Protein AF-A0A9D5IGV2-F1 (afdb_monomer)

Foldseek 3Di:
DFDWQFFKWFFQAKPPQWGWTQTPNDIFIAGEPRDIDHGGFMWGFHADDPPYTYIYGDDPPDPDDDHPRGGDTDDHPPVPPPVVNVVVVVVVVVVVVVVVLVVCLVVQLVVLLVVLLVLLQVLLVVCVVVVLLVCPDPVVSVVSSVLSSVLSSVLSNVQLVVQLVCQQPPQPDDPPRDRDGDPQLSVQLSVQLSVLQSVCVNVVDSVSSNVRSNVRSVVRSVVVSVVVRVVVVVVD

Mean predicted aligned error: 11.09 Å

Sequence (236 aa):
MNVRIGDVGRAVSALSPSGYVEIDGVRRSARSEGTYIDAGRDVIVVRGEMPSFIVREIEPGIPLPRFPNHGTTIEKSEHQRNSADVAVSEQEEQRLAWKQLKRRMRIGAAASGAFGLLVGLANAALGGHYNWASVNETIQLPLLHAGSAAIGTAAAIVLYFFTGWFVTHILPAEADAVFEPSFLAILAGLVGAALGFWMNFASGDVNTIALWSAGVSFAFAAVVCGVSWVVTLARG

Solvent-accessible surface area (backbone atoms only — not comparable to full-atom values): 12457 Å² total; per-residue (Å²): 136,82,57,32,22,60,44,65,30,33,24,72,34,50,19,75,48,54,31,33,31,31,44,90,90,41,82,40,55,27,28,34,77,85,48,80,41,59,53,71,40,48,27,32,31,72,43,76,47,90,96,30,31,30,29,41,76,58,61,89,94,58,80,83,80,86,57,98,57,58,67,46,70,51,76,75,62,80,92,66,58,48,72,67,53,49,52,50,52,52,49,50,50,51,52,50,51,50,52,52,50,54,50,51,52,54,52,49,40,51,52,30,24,55,49,16,27,53,52,11,38,53,52,30,51,53,36,63,73,69,46,73,65,70,69,83,48,84,77,51,54,62,52,44,35,52,52,30,20,51,50,25,19,54,50,28,34,51,37,43,52,51,34,14,48,42,43,46,72,68,46,96,52,62,102,76,49,64,81,52,51,48,65,68,25,38,52,38,14,51,54,20,24,53,50,21,30,64,78,30,51,80,71,74,42,66,66,62,20,51,51,37,14,50,53,36,12,52,53,37,19,49,51,46,50,52,52,52,50,53,56,53,61,76,72,110

pLDDT: mean 86.26, std 9.45, range [52.62, 98.06]

Radius of gyration: 35.87 Å; Cα contacts (8 Å, |Δi|>4): 359; chains: 1; bounding box: 70×37×98 Å

Structure (mmCIF, N/CA/C/O backbone):
data_AF-A0A9D5IGV2-F1
#
_entry.id   AF-A0A9D5IGV2-F1
#
loop_
_atom_site.group_PDB
_atom_site.id
_atom_site.type_symbol
_atom_site.label_atom_id
_atom_site.label_alt_id
_atom_site.label_comp_id
_atom_site.label_asym_id
_atom_site.label_entity_id
_atom_site.label_seq_id
_atom_site.pdbx_PDB_ins_code
_atom_site.Cartn_x
_atom_site.Cartn_y
_atom_site.Cartn_z
_atom_site.occupancy
_atom_site.B_iso_or_equiv
_atom_site.auth_seq_id
_atom_site.auth_comp_id
_atom_site.auth_asym_id
_atom_site.auth_atom_id
_atom_site.pdbx_PDB_model_num
ATOM 1 N N . MET A 1 1 ? -13.056 5.113 37.758 1.00 73.06 1 MET A N 1
ATOM 2 C CA . MET A 1 1 ? -13.066 4.158 38.885 1.00 73.06 1 MET A CA 1
ATOM 3 C C . MET A 1 1 ? -13.795 2.870 38.522 1.00 73.06 1 MET A C 1
ATOM 5 O O . MET A 1 1 ? -14.811 2.918 37.820 1.00 73.06 1 MET A O 1
ATOM 9 N N . ASN A 1 2 ? -13.274 1.739 39.001 1.00 87.25 2 ASN A N 1
ATOM 10 C CA . ASN A 1 2 ? -13.941 0.439 38.924 1.00 87.25 2 ASN A CA 1
ATOM 11 C C . ASN A 1 2 ? -14.886 0.279 40.122 1.00 87.25 2 ASN A C 1
ATOM 13 O O . ASN A 1 2 ? -14.503 0.634 41.230 1.00 87.25 2 ASN A O 1
ATOM 17 N N . VAL A 1 3 ? -16.091 -0.245 39.887 1.00 90.88 3 VAL A N 1
ATOM 18 C CA . VAL A 1 3 ? -17.094 -0.512 40.933 1.00 90.88 3 VAL A CA 1
ATOM 19 C C . VAL A 1 3 ? -16.818 -1.889 41.533 1.00 90.88 3 VAL A C 1
ATOM 21 O O . VAL A 1 3 ? -16.522 -2.837 40.797 1.00 90.88 3 VAL A O 1
ATOM 24 N N . ARG A 1 4 ? -16.903 -2.010 42.854 1.00 94.44 4 ARG A N 1
ATOM 25 C CA . ARG A 1 4 ? -16.723 -3.257 43.600 1.00 94.44 4 ARG A CA 1
ATOM 26 C C . ARG A 1 4 ? -18.043 -3.713 44.208 1.00 94.44 4 ARG A C 1
ATOM 28 O O . ARG A 1 4 ? -18.952 -2.924 44.457 1.00 94.44 4 ARG A O 1
ATOM 35 N N . ILE A 1 5 ? -18.144 -5.012 44.465 1.00 95.06 5 ILE A N 1
ATOM 36 C CA . ILE A 1 5 ? -19.248 -5.553 45.264 1.00 95.06 5 ILE A CA 1
ATOM 37 C C . ILE A 1 5 ? -19.126 -5.004 46.689 1.00 95.06 5 ILE A C 1
ATOM 39 O O . ILE A 1 5 ? -18.064 -5.110 47.301 1.00 95.06 5 ILE A O 1
ATOM 43 N N . GLY A 1 6 ? -20.211 -4.444 47.214 1.00 94.31 6 GLY A N 1
ATOM 44 C CA . GLY A 1 6 ? -20.249 -3.779 48.514 1.00 94.31 6 GLY A CA 1
ATOM 45 C C . GLY A 1 6 ? -20.097 -2.258 48.467 1.00 94.31 6 GLY A C 1
ATOM 46 O O . GLY A 1 6 ? -20.314 -1.617 49.492 1.00 94.31 6 GLY A O 1
ATOM 47 N N . ASP A 1 7 ? -19.782 -1.670 47.308 1.00 96.06 7 ASP A N 1
ATOM 48 C CA . ASP A 1 7 ? -19.752 -0.212 47.179 1.00 96.06 7 ASP A CA 1
ATOM 49 C C . ASP A 1 7 ? -21.148 0.369 47.431 1.00 96.06 7 ASP A C 1
ATOM 51 O O . ASP A 1 7 ? -22.162 -0.156 46.954 1.00 96.06 7 ASP A O 1
ATOM 55 N N . VAL A 1 8 ? -21.181 1.466 48.185 1.00 96.50 8 VAL A N 1
ATOM 56 C CA . VAL A 1 8 ? -22.400 2.213 48.491 1.00 96.50 8 VAL A CA 1
ATOM 57 C C . VAL A 1 8 ? -22.552 3.346 47.484 1.00 96.50 8 VAL A C 1
ATOM 59 O O . VAL A 1 8 ? -21.590 4.031 47.134 1.00 96.50 8 VAL A O 1
ATOM 62 N N . GLY A 1 9 ? -23.775 3.542 47.016 1.00 96.88 9 GLY A N 1
ATOM 63 C CA . GLY A 1 9 ? -24.152 4.648 46.155 1.00 96.88 9 GLY A CA 1
ATOM 64 C C . GLY A 1 9 ? -25.542 5.157 46.491 1.00 96.88 9 GLY A C 1
ATOM 65 O O . GLY A 1 9 ? -26.160 4.739 47.469 1.00 96.88 9 GLY A O 1
ATOM 66 N N . ARG A 1 10 ? -26.053 6.041 45.640 1.00 98.00 10 ARG A N 1
ATOM 67 C CA . ARG A 1 10 ? -27.376 6.644 45.794 1.00 98.00 10 ARG A CA 1
ATOM 68 C C . ARG A 1 10 ? -28.219 6.445 44.545 1.00 98.00 10 ARG A C 1
ATOM 70 O O . ARG A 1 10 ? -27.731 6.628 43.432 1.00 98.00 10 ARG A O 1
ATOM 77 N N . ALA A 1 11 ? -29.489 6.092 44.699 1.00 97.81 11 ALA A N 1
ATOM 78 C CA . ALA A 1 11 ? -30.428 6.023 43.587 1.00 97.81 11 ALA A CA 1
ATOM 79 C C . ALA A 1 11 ? -30.675 7.430 43.010 1.00 97.81 11 ALA A C 1
ATOM 81 O O . ALA A 1 11 ? -31.152 8.318 43.710 1.00 97.81 11 ALA A O 1
ATOM 82 N N . VAL A 1 12 ? -30.364 7.651 41.731 1.00 98.00 12 VAL A N 1
ATOM 83 C CA . VAL A 1 12 ? -30.637 8.922 41.025 1.00 98.00 12 VAL A CA 1
ATOM 84 C C . VAL A 1 12 ? -32.047 8.917 40.430 1.00 98.00 12 VAL A C 1
ATOM 86 O O . VAL A 1 12 ? -32.687 9.959 40.323 1.00 98.00 12 VAL A O 1
ATOM 89 N N . SER A 1 13 ? -32.543 7.739 40.053 1.00 97.62 13 SER A N 1
ATOM 90 C CA . SER A 1 13 ? -33.927 7.510 39.633 1.00 97.62 13 SER A CA 1
ATOM 91 C C . SER A 1 13 ? -34.537 6.378 40.452 1.00 97.62 13 SER A C 1
ATOM 93 O O . SER A 1 13 ? -33.801 5.565 41.009 1.00 97.62 13 SER A O 1
ATOM 95 N N . ALA A 1 14 ? -35.866 6.274 40.467 1.00 97.19 14 ALA A N 1
ATOM 96 C CA . ALA A 1 14 ? -36.518 5.071 40.975 1.00 97.19 14 ALA A CA 1
ATOM 97 C C . ALA A 1 14 ? -36.053 3.834 40.176 1.00 97.19 14 ALA A C 1
ATOM 99 O O . ALA A 1 14 ? -35.777 3.946 38.974 1.00 97.19 14 ALA A O 1
ATOM 100 N N . LEU A 1 15 ? -35.941 2.676 40.835 1.00 97.62 15 LEU A N 1
ATOM 101 C CA . LEU A 1 15 ? -35.556 1.403 40.213 1.00 97.62 15 LEU A CA 1
ATOM 102 C C . LEU A 1 15 ? -36.722 0.404 40.249 1.00 97.62 15 LEU A C 1
ATOM 104 O O . LEU A 1 15 ? -37.174 0.018 41.328 1.00 97.62 15 LEU A O 1
ATOM 108 N N . SER A 1 16 ? -37.196 -0.031 39.070 1.00 94.69 16 SER A N 1
ATOM 109 C CA . SER A 1 16 ? -38.223 -1.083 38.934 1.00 94.69 16 SER A CA 1
ATOM 110 C C . SER A 1 16 ? -38.238 -1.755 37.543 1.00 94.69 16 SER A C 1
ATOM 112 O O . SER A 1 16 ? -38.936 -1.311 36.636 1.00 94.69 16 SER A O 1
ATOM 114 N N . PRO A 1 17 ? -37.448 -2.819 37.317 1.00 93.69 17 PRO A N 1
ATOM 115 C CA . PRO A 1 17 ? -36.276 -3.188 38.093 1.00 93.69 17 PRO A CA 1
ATOM 116 C C . PRO A 1 17 ? -35.077 -2.300 37.724 1.00 93.69 17 PRO A C 1
ATOM 118 O O . PRO A 1 17 ? -34.138 -2.217 38.491 1.00 93.69 17 PRO A O 1
ATOM 121 N N . SER A 1 18 ? -35.074 -1.618 36.574 1.00 96.19 18 SER A N 1
ATOM 122 C CA . SER A 1 18 ? -33.943 -0.808 36.095 1.00 96.19 18 SER A CA 1
ATOM 123 C C . SER A 1 18 ? -34.046 0.667 36.480 1.00 96.19 18 SER A C 1
ATOM 125 O O . SER A 1 18 ? -35.140 1.222 36.530 1.00 96.19 18 SER A O 1
ATOM 127 N N . GLY A 1 19 ? -32.896 1.310 36.667 1.00 96.62 19 GLY A N 1
ATOM 128 C CA . GLY A 1 19 ? -32.767 2.748 36.875 1.00 96.62 19 GLY A CA 1
ATOM 129 C C . GLY A 1 19 ? -31.302 3.188 36.867 1.00 96.62 19 GLY A C 1
ATOM 130 O O . GLY A 1 19 ? -30.429 2.493 36.341 1.00 96.62 19 GLY A O 1
ATOM 131 N N . TYR A 1 20 ? -31.026 4.349 37.456 1.00 97.06 20 TYR A N 1
ATOM 132 C CA . TYR A 1 20 ? -29.676 4.891 37.578 1.00 97.06 20 TYR A CA 1
ATOM 133 C C . TYR A 1 20 ? -29.283 5.082 39.035 1.00 97.06 20 TYR A C 1
ATOM 135 O O . TYR A 1 20 ? -30.071 5.570 39.843 1.00 97.06 20 TYR A O 1
ATOM 143 N N . VAL A 1 21 ? -28.030 4.765 39.335 1.00 97.44 21 VAL A N 1
ATOM 144 C CA . VAL A 1 21 ? -27.401 4.993 40.638 1.00 97.44 21 VAL A CA 1
ATOM 145 C C . VAL A 1 21 ? -26.140 5.823 40.453 1.00 97.44 21 VAL A C 1
ATOM 147 O O . VAL A 1 21 ? -25.498 5.768 39.405 1.00 97.44 21 VAL A O 1
ATOM 150 N N . GLU A 1 22 ? -25.786 6.601 41.457 1.00 97.25 22 GLU A N 1
ATOM 151 C CA . GLU A 1 22 ? -24.537 7.339 41.542 1.00 97.25 22 GLU A CA 1
ATOM 152 C C . GLU A 1 22 ? -23.637 6.624 42.543 1.00 97.25 22 GLU A C 1
ATOM 154 O O . GLU A 1 22 ? -23.972 6.511 43.720 1.00 97.25 22 GLU A O 1
ATOM 159 N N . ILE A 1 23 ? -22.517 6.095 42.058 1.00 96.12 23 ILE A N 1
ATOM 160 C CA . ILE A 1 23 ? -21.501 5.428 42.875 1.00 96.12 23 ILE A CA 1
ATOM 161 C C . ILE A 1 23 ? -20.206 6.187 42.623 1.00 96.12 23 ILE A C 1
ATOM 163 O O . ILE A 1 23 ? -19.797 6.316 41.465 1.00 96.12 23 ILE A O 1
ATOM 167 N N . ASP A 1 24 ? -19.592 6.704 43.689 1.00 94.69 24 ASP A N 1
ATOM 168 C CA . ASP A 1 24 ? -18.346 7.479 43.611 1.00 94.69 24 ASP A CA 1
ATOM 169 C C . ASP A 1 24 ? -18.446 8.673 42.631 1.00 94.69 24 ASP A C 1
ATOM 171 O O . ASP A 1 24 ? -17.599 8.886 41.765 1.00 94.69 24 ASP A O 1
ATOM 175 N N . GLY A 1 25 ? -19.570 9.401 42.687 1.00 94.12 25 GLY A N 1
ATOM 176 C CA . GLY A 1 25 ? -19.835 10.580 41.848 1.00 94.12 25 GLY A CA 1
ATOM 177 C C . GLY A 1 25 ? -20.122 10.295 40.366 1.00 94.12 25 GLY A C 1
ATOM 178 O O 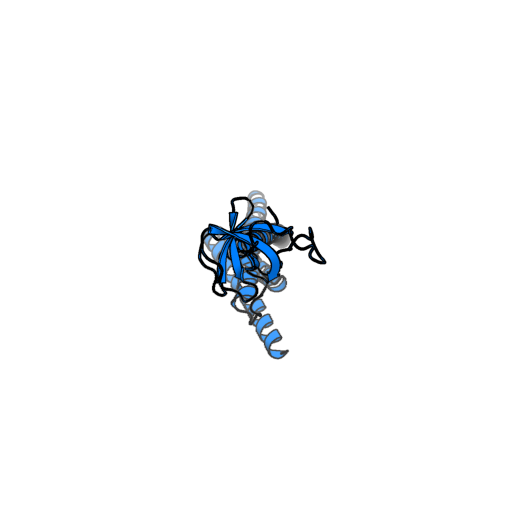. GLY A 1 25 ? -20.286 11.223 39.575 1.00 94.12 25 GLY A O 1
ATOM 179 N N . VAL A 1 26 ? -20.171 9.025 39.943 1.00 93.50 26 VAL A N 1
ATOM 180 C CA . VAL A 1 26 ? -20.440 8.646 38.548 1.00 93.50 26 VAL A CA 1
ATOM 181 C C . VAL A 1 26 ? -21.811 7.993 38.435 1.00 93.50 26 VAL A C 1
ATOM 183 O O . VAL A 1 26 ? -22.077 6.958 39.047 1.00 93.50 26 VAL A O 1
ATOM 186 N N . ARG A 1 27 ? -22.667 8.546 37.570 1.00 95.50 27 ARG A N 1
ATOM 187 C CA . ARG A 1 27 ? -23.964 7.952 37.224 1.00 95.50 27 ARG A CA 1
ATOM 188 C C . ARG A 1 27 ? -23.774 6.656 36.425 1.00 95.50 27 ARG A C 1
ATOM 190 O O . ARG A 1 27 ? -23.089 6.631 35.403 1.00 95.50 27 ARG A O 1
ATOM 197 N N . ARG A 1 28 ? -24.405 5.573 36.873 1.00 94.19 28 ARG A N 1
ATOM 198 C CA . ARG A 1 28 ? -24.320 4.219 36.307 1.00 94.19 28 ARG A CA 1
ATOM 199 C C . ARG A 1 28 ? -25.713 3.611 36.149 1.00 94.19 28 ARG A C 1
ATOM 201 O O . ARG A 1 28 ? -26.618 3.930 36.913 1.00 94.19 28 ARG A O 1
ATOM 208 N N . SER A 1 29 ? -25.872 2.715 35.175 1.00 95.00 29 SER A N 1
ATOM 209 C CA . SER A 1 29 ? -27.083 1.897 35.044 1.00 95.00 29 SER A CA 1
ATOM 210 C C . SER A 1 29 ? -27.091 0.811 36.115 1.00 95.00 29 SER A C 1
ATOM 212 O O . SER A 1 29 ? -26.092 0.113 36.295 1.00 95.00 29 SER A O 1
ATOM 214 N N . ALA A 1 30 ? -28.221 0.627 36.784 1.00 96.62 30 ALA A N 1
ATOM 215 C CA . ALA A 1 30 ? -28.397 -0.414 37.785 1.00 96.62 30 ALA A CA 1
ATOM 216 C C . ALA A 1 30 ? -29.783 -1.052 37.693 1.00 96.62 30 ALA A C 1
ATOM 218 O O . ALA A 1 30 ? -30.702 -0.511 37.075 1.00 96.62 30 ALA A O 1
ATOM 219 N N . ARG A 1 31 ? -29.906 -2.222 38.308 1.00 97.00 31 ARG A N 1
ATOM 220 C CA . ARG A 1 31 ? -31.126 -2.995 38.448 1.00 97.00 31 ARG A CA 1
ATOM 221 C C . ARG A 1 31 ? -31.328 -3.334 39.925 1.00 97.00 31 ARG A C 1
ATOM 223 O O . ARG A 1 31 ? -30.376 -3.719 40.592 1.00 97.00 31 ARG A O 1
ATOM 230 N N . SER A 1 32 ? -32.528 -3.186 40.462 1.00 97.19 32 SER A N 1
ATOM 231 C CA . SER A 1 32 ? -32.828 -3.611 41.822 1.00 97.19 32 SER A CA 1
ATOM 232 C C . SER A 1 32 ? -32.868 -5.138 41.926 1.00 97.19 32 SER A C 1
ATOM 234 O O . SER A 1 32 ? -33.225 -5.842 40.978 1.00 97.19 32 SER A O 1
ATOM 236 N N . GLU A 1 33 ? -32.514 -5.671 43.093 1.00 95.06 33 GLU A N 1
ATOM 237 C CA . GLU A 1 33 ? -32.591 -7.103 43.408 1.00 95.06 33 GLU A CA 1
ATOM 238 C C . GLU A 1 33 ? -34.033 -7.553 43.723 1.00 95.06 33 GLU A C 1
ATOM 240 O O . GLU A 1 33 ? -34.309 -8.194 44.732 1.00 95.06 33 GLU A O 1
ATOM 245 N N . GLY A 1 34 ? -34.978 -7.180 42.859 1.00 90.88 34 GLY A N 1
ATOM 246 C CA . GLY A 1 34 ? -36.379 -7.604 42.942 1.00 90.88 34 GLY A CA 1
ATOM 247 C C . GLY A 1 34 ? -37.294 -6.719 43.790 1.00 90.88 34 GLY A C 1
ATOM 248 O O . GLY A 1 34 ? -38.494 -6.978 43.824 1.00 90.88 34 GLY A O 1
ATOM 249 N N . THR A 1 35 ? -36.783 -5.663 44.427 1.00 94.31 35 THR A N 1
ATOM 250 C CA . THR A 1 35 ? -37.596 -4.677 45.161 1.00 94.31 35 THR A CA 1
ATOM 251 C C . THR A 1 35 ? -37.691 -3.344 44.422 1.00 94.31 35 THR A C 1
ATOM 253 O O . THR A 1 35 ? -36.821 -2.988 43.628 1.00 94.31 35 THR A O 1
ATOM 256 N N . TYR A 1 36 ? -38.769 -2.598 44.652 1.00 96.81 36 TYR A N 1
ATOM 257 C CA . TYR A 1 36 ? -38.864 -1.208 44.208 1.00 96.81 36 TYR A CA 1
ATOM 258 C C . TYR A 1 36 ? -37.995 -0.330 45.118 1.00 96.81 36 TYR A C 1
ATOM 260 O O . TYR A 1 36 ? -38.059 -0.486 46.334 1.00 96.81 36 TYR A O 1
ATOM 268 N N . ILE A 1 37 ? -37.196 0.567 44.534 1.00 97.75 37 ILE A N 1
ATOM 269 C CA . ILE A 1 37 ? -36.325 1.492 45.276 1.00 97.75 37 ILE A CA 1
ATOM 270 C C . ILE A 1 37 ? -36.633 2.917 44.819 1.00 97.75 37 ILE A C 1
ATOM 272 O O . ILE A 1 37 ? -36.545 3.210 43.624 1.00 97.75 37 ILE A O 1
ATOM 276 N N . ASP A 1 38 ? -36.966 3.802 45.759 1.00 98.06 38 ASP A N 1
ATOM 277 C CA . ASP A 1 38 ? -37.220 5.216 45.474 1.00 98.06 38 ASP A CA 1
ATOM 278 C C . ASP A 1 38 ? -35.945 5.984 45.099 1.00 98.06 38 ASP A C 1
ATOM 280 O O . ASP A 1 38 ? -34.835 5.681 45.547 1.00 98.06 38 ASP A O 1
ATOM 284 N N . ALA A 1 39 ? -36.110 7.049 44.310 1.00 97.81 39 ALA A N 1
ATOM 285 C CA . ALA A 1 39 ? -35.024 7.982 44.037 1.00 97.81 39 ALA A CA 1
ATOM 286 C C . ALA A 1 39 ? -34.527 8.640 45.339 1.00 97.81 39 ALA A C 1
ATOM 288 O O . ALA A 1 39 ? -35.303 9.013 46.217 1.00 97.81 39 ALA A O 1
ATOM 289 N N . GLY A 1 40 ? -33.215 8.811 45.449 1.00 97.19 40 GLY A N 1
ATOM 290 C CA . GLY A 1 40 ? -32.545 9.423 46.590 1.00 97.19 40 GLY A CA 1
ATOM 291 C C . GLY A 1 40 ? -32.203 8.466 47.731 1.00 97.19 40 GLY A C 1
ATOM 292 O O . GLY A 1 40 ? -31.532 8.919 48.660 1.00 97.19 40 GLY A O 1
ATOM 293 N N . ARG A 1 41 ? -32.615 7.191 47.665 1.00 97.94 41 ARG A N 1
ATOM 294 C CA . ARG A 1 41 ? -32.269 6.146 48.644 1.00 97.94 41 ARG A CA 1
ATOM 295 C C . ARG A 1 41 ? -30.830 5.660 48.488 1.00 97.94 41 ARG A C 1
ATOM 297 O O . ARG A 1 41 ? -30.302 5.629 47.374 1.00 97.94 41 ARG A O 1
ATOM 304 N N . ASP A 1 42 ? -30.225 5.257 49.601 1.00 97.56 42 ASP A N 1
ATOM 305 C CA . ASP A 1 42 ? -28.897 4.647 49.609 1.00 97.56 42 ASP A CA 1
ATOM 306 C C . ASP A 1 42 ? -28.994 3.182 49.181 1.00 97.56 42 ASP A C 1
ATOM 308 O O . ASP A 1 42 ? -29.890 2.440 49.593 1.00 97.56 42 ASP A O 1
ATOM 312 N N . VAL A 1 43 ? -28.069 2.765 48.326 1.00 97.38 43 VAL A N 1
ATOM 313 C CA . VAL A 1 43 ? -28.044 1.425 47.744 1.00 97.38 43 VAL A CA 1
ATOM 314 C C . VAL A 1 43 ? -26.652 0.821 47.848 1.00 97.38 43 VAL A C 1
ATOM 316 O O . VAL A 1 43 ? -25.651 1.532 47.790 1.00 97.38 43 VAL A O 1
ATOM 319 N N . ILE A 1 44 ? -26.582 -0.503 47.957 1.00 97.00 44 ILE A N 1
ATOM 320 C CA . ILE A 1 44 ? -25.332 -1.264 47.935 1.00 97.00 44 ILE A CA 1
ATOM 321 C C . ILE A 1 44 ? -25.264 -2.147 46.694 1.00 97.00 44 ILE A C 1
ATOM 323 O O . ILE A 1 44 ? -26.258 -2.758 46.293 1.00 97.00 44 ILE A O 1
ATOM 327 N N . VAL A 1 45 ? -24.086 -2.229 46.079 1.00 96.50 45 VAL A N 1
ATOM 328 C CA . VAL A 1 45 ? -23.838 -3.117 44.939 1.00 96.50 45 VAL A CA 1
ATOM 329 C C . VAL A 1 45 ? -23.717 -4.559 45.424 1.00 96.50 45 VAL A C 1
ATOM 331 O O . VAL A 1 45 ? -22.778 -4.907 46.135 1.00 96.50 45 VAL A O 1
ATOM 334 N N . VAL A 1 46 ? -24.643 -5.418 45.003 1.00 95.81 46 VAL A N 1
ATOM 335 C CA . VAL A 1 46 ? -24.699 -6.832 45.408 1.00 95.81 46 VAL A CA 1
ATOM 336 C C . VAL A 1 46 ? -23.918 -7.718 44.441 1.00 95.81 46 VAL A C 1
ATOM 338 O O . VAL A 1 46 ? -23.192 -8.619 44.860 1.00 95.81 46 VAL A O 1
ATOM 341 N N . ARG A 1 47 ? -24.056 -7.469 43.133 1.00 93.31 47 ARG A N 1
ATOM 342 C CA . ARG A 1 47 ? -23.324 -8.180 42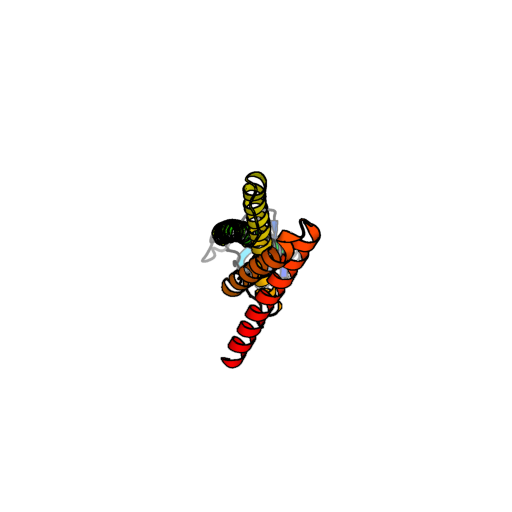.073 1.00 93.31 47 ARG A CA 1
ATOM 343 C C . ARG A 1 47 ? -23.269 -7.360 40.785 1.00 93.31 47 ARG A C 1
ATOM 345 O O . ARG A 1 47 ? -24.116 -6.501 40.550 1.00 93.31 47 ARG A O 1
ATOM 352 N N . GLY A 1 48 ? -22.296 -7.652 39.929 1.00 89.62 48 GLY A N 1
ATOM 353 C CA . GLY A 1 48 ? -22.274 -7.140 38.557 1.00 89.62 48 GLY A CA 1
ATOM 354 C C . GLY A 1 48 ? -23.181 -7.962 37.643 1.00 89.62 48 GLY A C 1
ATOM 355 O O . GLY A 1 48 ? -23.104 -9.186 37.664 1.00 89.62 48 GLY A O 1
ATOM 356 N N . GLU A 1 49 ? -24.019 -7.308 36.837 1.00 85.12 49 GLU A N 1
ATOM 357 C CA . GLU A 1 49 ? -24.819 -7.945 35.781 1.00 85.12 49 GLU A CA 1
ATOM 358 C C . GLU A 1 49 ? -24.750 -7.077 34.522 1.00 85.12 49 GLU A C 1
ATOM 360 O O . GLU A 1 49 ? -25.544 -6.154 34.354 1.00 85.12 49 GLU A O 1
ATOM 365 N N . MET A 1 50 ? -23.787 -7.346 33.641 1.00 75.88 50 MET A N 1
ATOM 366 C CA . MET A 1 50 ? -23.502 -6.499 32.476 1.00 75.88 50 MET A CA 1
ATOM 367 C C . MET A 1 50 ? -24.730 -6.290 31.580 1.00 75.88 50 MET A C 1
ATOM 369 O O . MET A 1 50 ? -25.397 -7.271 31.249 1.00 75.88 50 MET A O 1
ATOM 373 N N . PRO A 1 51 ? -25.023 -5.046 31.131 1.00 79.38 51 PRO A N 1
ATOM 374 C CA . PRO A 1 51 ? -24.296 -3.767 31.321 1.00 79.38 51 PRO A CA 1
ATOM 375 C C . PRO A 1 51 ? -24.471 -3.057 32.680 1.00 79.38 51 PRO A C 1
ATOM 377 O O . PRO A 1 51 ? -23.942 -1.964 32.880 1.00 79.38 51 PRO A O 1
ATOM 380 N N . SER A 1 52 ? -25.273 -3.604 33.582 1.00 89.44 52 SER A N 1
ATOM 381 C CA . SER A 1 52 ? -25.738 -2.956 34.809 1.00 89.44 52 SER A CA 1
ATOM 382 C C . SER A 1 52 ? -25.107 -3.519 36.091 1.00 89.44 52 SER A C 1
ATOM 384 O O . SER A 1 52 ? -24.314 -4.460 36.094 1.00 89.44 52 SER A O 1
ATOM 386 N N . PHE A 1 53 ? -25.455 -2.915 37.219 1.00 92.69 53 PHE A N 1
ATOM 387 C CA . PHE A 1 53 ? -25.173 -3.456 38.546 1.00 92.69 53 PHE A CA 1
ATOM 388 C C . PHE A 1 53 ? -26.473 -3.900 39.185 1.00 92.69 53 PHE A C 1
ATOM 390 O O . PHE A 1 53 ? -27.463 -3.183 39.071 1.00 92.69 53 PHE A O 1
ATOM 397 N N . ILE A 1 54 ? -26.472 -5.026 39.889 1.00 95.56 54 ILE A N 1
ATOM 398 C CA . ILE A 1 54 ? -27.587 -5.347 40.770 1.00 95.56 54 ILE A CA 1
ATOM 399 C C . ILE A 1 54 ? -27.338 -4.692 42.116 1.00 95.56 54 ILE A C 1
ATOM 401 O O . ILE A 1 54 ? -26.299 -4.913 42.745 1.00 95.56 54 ILE A O 1
ATOM 405 N N . VAL A 1 55 ? -28.303 -3.884 42.534 1.00 96.94 55 VAL A N 1
ATOM 406 C CA . VAL A 1 55 ? -28.256 -3.105 43.763 1.00 96.94 55 VAL A CA 1
ATOM 407 C C . VAL A 1 55 ? -29.414 -3.465 44.682 1.00 96.94 55 VAL A C 1
ATOM 409 O O . VAL A 1 55 ? -30.492 -3.861 44.232 1.00 96.94 55 VAL A O 1
ATOM 412 N N . ARG A 1 56 ? -29.189 -3.301 45.980 1.00 97.06 56 ARG A N 1
ATOM 413 C CA . ARG A 1 56 ? -30.198 -3.469 47.026 1.00 97.06 56 ARG A CA 1
ATOM 414 C C 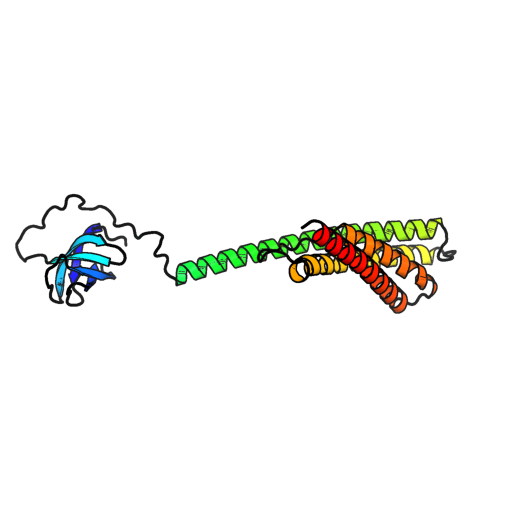. ARG A 1 56 ? -30.264 -2.197 47.861 1.00 97.06 56 ARG A C 1
ATOM 416 O O . ARG A 1 56 ? -29.227 -1.586 48.106 1.00 97.06 56 ARG A O 1
ATOM 423 N N . GLU A 1 57 ? -31.463 -1.799 48.273 1.00 97.25 57 GLU A N 1
ATOM 424 C CA . GLU A 1 57 ? -31.646 -0.680 49.202 1.00 97.25 57 GLU A CA 1
ATOM 425 C C . GLU A 1 57 ? -31.011 -0.995 50.562 1.00 97.25 57 GLU A C 1
ATOM 427 O O . GLU A 1 57 ? -31.071 -2.130 51.044 1.00 97.25 57 GLU A O 1
ATOM 432 N N . ILE A 1 58 ? -30.377 0.010 51.162 1.00 95.81 58 ILE A N 1
ATOM 433 C CA . ILE A 1 58 ? -29.837 -0.066 52.518 1.00 95.81 58 ILE A CA 1
ATOM 434 C C . ILE A 1 58 ? -30.894 0.490 53.474 1.00 95.81 58 ILE A C 1
ATOM 436 O O . ILE A 1 58 ? -31.224 1.675 53.425 1.00 95.81 58 ILE A O 1
ATOM 440 N N . GLU A 1 59 ? -31.404 -0.352 54.372 1.00 92.75 59 GLU A N 1
ATOM 441 C CA . GLU A 1 59 ? -32.306 0.104 55.430 1.00 92.75 59 GLU A CA 1
ATOM 442 C C . GLU A 1 59 ? -31.543 0.941 56.478 1.00 92.75 59 GLU A C 1
ATOM 444 O O . GLU A 1 59 ? -30.523 0.483 57.012 1.00 92.75 59 GLU A O 1
ATOM 449 N N . PRO A 1 60 ? -32.012 2.160 56.812 1.00 89.81 60 PRO A N 1
ATOM 450 C CA . PRO A 1 60 ? -31.356 3.008 57.800 1.00 89.81 60 PRO A CA 1
ATOM 451 C C . PRO A 1 60 ? -31.249 2.323 59.166 1.00 89.81 60 PRO A C 1
ATOM 453 O O . PRO A 1 60 ? -32.242 1.874 59.731 1.00 89.81 60 PRO A O 1
ATOM 456 N N . GLY A 1 61 ? -30.039 2.290 59.727 1.00 88.69 61 GLY A N 1
ATOM 457 C CA . GLY A 1 61 ? -29.787 1.740 61.063 1.00 88.69 61 GLY A CA 1
ATOM 458 C C . GLY A 1 61 ? -29.515 0.234 61.110 1.00 88.69 61 GLY A C 1
ATOM 459 O O . GLY A 1 61 ? -29.178 -0.272 62.180 1.00 88.69 61 GLY A O 1
ATOM 460 N N . ILE A 1 62 ? -29.584 -0.475 59.978 1.00 88.81 62 ILE A N 1
ATOM 461 C CA . ILE A 1 62 ? -29.176 -1.881 59.891 1.00 88.81 62 ILE A CA 1
ATOM 462 C C . ILE A 1 62 ? -27.707 -1.958 59.441 1.00 88.81 62 ILE A C 1
ATOM 464 O O . ILE A 1 62 ? -27.334 -1.318 58.455 1.00 88.81 62 ILE A O 1
ATOM 468 N N . PRO A 1 63 ? -26.837 -2.718 60.136 1.00 87.62 63 PRO A N 1
ATOM 469 C CA . PRO A 1 63 ? -25.460 -2.909 59.694 1.00 87.62 63 PRO A CA 1
ATOM 470 C C . PRO A 1 63 ? -25.415 -3.581 58.316 1.00 87.62 63 PRO A C 1
ATOM 472 O O . PRO A 1 63 ? -26.163 -4.521 58.045 1.00 87.62 63 PRO A O 1
ATOM 475 N N . LEU A 1 64 ? -24.508 -3.108 57.454 1.00 87.06 64 LEU A N 1
ATOM 476 C CA . LEU A 1 64 ? -24.397 -3.586 56.076 1.00 87.06 64 LEU A CA 1
ATOM 477 C C . LEU A 1 64 ? -24.161 -5.109 56.034 1.00 87.06 64 LEU A C 1
ATOM 479 O O . LEU A 1 64 ? -23.233 -5.605 56.688 1.00 87.06 64 LEU A O 1
ATOM 483 N N . PRO A 1 65 ? -24.961 -5.866 55.260 1.00 81.19 65 PRO A N 1
ATOM 484 C CA . PRO A 1 65 ? -24.771 -7.301 55.121 1.00 81.19 65 PRO A CA 1
ATOM 485 C C . PRO A 1 65 ? -23.415 -7.601 54.469 1.00 81.19 65 PRO A C 1
ATOM 487 O O . PRO A 1 65 ? -23.025 -6.983 53.478 1.00 81.19 65 PRO A O 1
ATOM 490 N N . ARG A 1 66 ? -22.681 -8.576 55.017 1.00 86.38 66 ARG A N 1
ATOM 491 C CA . ARG A 1 66 ? -21.424 -9.048 54.420 1.00 86.38 66 ARG A CA 1
ATOM 492 C C . ARG A 1 66 ? -21.733 -9.984 53.255 1.00 86.38 66 ARG A C 1
ATOM 494 O O . ARG A 1 66 ? -22.181 -11.108 53.465 1.00 86.38 66 ARG A O 1
ATOM 501 N N . PHE A 1 67 ? -21.478 -9.525 52.034 1.00 86.94 67 PHE A N 1
ATOM 502 C CA . PHE A 1 67 ? -21.614 -10.346 50.832 1.00 86.94 67 PHE A CA 1
ATOM 503 C C . PHE A 1 67 ? -20.415 -11.296 50.664 1.00 86.94 67 PHE A C 1
ATOM 505 O O . PHE A 1 67 ? -19.290 -10.910 50.992 1.00 86.94 67 PHE A O 1
ATOM 512 N N . PRO A 1 68 ? -20.613 -12.504 50.098 1.00 84.00 68 PRO A N 1
ATOM 513 C CA . PRO A 1 68 ? -19.555 -13.507 49.930 1.00 84.00 68 PRO A CA 1
ATOM 514 C C . PRO A 1 68 ? -18.377 -13.057 49.044 1.00 84.00 68 PRO A C 1
ATOM 516 O O . PRO A 1 68 ? -17.316 -13.662 49.116 1.00 84.00 68 PRO A O 1
ATOM 519 N N . ASN A 1 69 ? -18.531 -11.972 48.274 1.00 87.50 69 ASN A N 1
ATOM 520 C CA . ASN A 1 69 ? -17.505 -11.406 47.389 1.00 87.50 69 ASN A CA 1
ATOM 521 C C . ASN A 1 69 ? -17.248 -9.909 47.657 1.00 87.50 69 ASN A C 1
ATOM 523 O O . ASN A 1 69 ? -16.929 -9.149 46.747 1.00 87.50 69 ASN A O 1
ATOM 527 N N . HIS A 1 70 ? -17.440 -9.443 48.893 1.00 88.06 70 HIS A N 1
ATOM 528 C CA . HIS A 1 70 ? -17.234 -8.032 49.222 1.00 88.06 70 HIS A CA 1
ATOM 529 C C . HIS A 1 70 ? -15.818 -7.557 48.836 1.00 88.06 70 HIS A C 1
ATOM 531 O O . HIS A 1 70 ? -14.817 -8.148 49.237 1.00 88.06 70 HIS A O 1
ATOM 537 N N . GLY A 1 71 ? -15.735 -6.469 48.072 1.00 88.56 71 GLY A N 1
ATOM 538 C CA . GLY A 1 71 ? -14.488 -5.872 47.598 1.00 88.56 71 GLY A CA 1
ATOM 539 C C . GLY A 1 71 ? -13.965 -6.410 46.263 1.00 88.56 71 GLY A C 1
ATOM 540 O O . GLY A 1 71 ? -13.021 -5.825 45.729 1.00 88.56 71 GLY A O 1
ATOM 541 N N . THR A 1 72 ? -14.556 -7.460 45.677 1.00 90.00 72 THR A N 1
ATOM 542 C CA . THR A 1 72 ? -14.145 -7.906 44.337 1.00 90.00 72 THR A CA 1
ATOM 543 C C . THR A 1 72 ? -14.532 -6.866 43.293 1.00 90.00 72 THR A C 1
ATOM 545 O O . THR A 1 72 ? -15.684 -6.420 43.240 1.00 90.00 72 THR A O 1
ATOM 548 N N . THR A 1 73 ? -13.571 -6.499 42.450 1.00 89.56 73 THR A N 1
ATOM 549 C CA . THR A 1 73 ? -13.783 -5.581 41.332 1.00 89.56 73 THR A CA 1
ATOM 550 C C . THR A 1 73 ? -14.688 -6.223 40.288 1.00 89.56 73 THR A C 1
ATOM 552 O O . THR A 1 73 ? -14.424 -7.334 39.838 1.00 89.56 73 THR A O 1
ATOM 555 N N . ILE A 1 74 ? -15.740 -5.514 39.884 1.00 85.19 74 ILE A N 1
ATOM 556 C CA . ILE A 1 74 ? -16.593 -5.932 38.774 1.00 85.19 74 ILE A CA 1
ATOM 557 C C . ILE A 1 74 ? -15.889 -5.496 37.488 1.00 85.19 74 ILE A C 1
ATOM 559 O O . ILE A 1 74 ? -15.955 -4.329 37.091 1.00 85.19 74 ILE A O 1
ATOM 563 N N . GLU A 1 75 ? -15.162 -6.422 36.865 1.00 77.56 75 GLU A N 1
ATOM 564 C CA . GLU A 1 75 ? -14.580 -6.201 35.543 1.00 77.56 75 GLU A CA 1
ATOM 565 C C . GLU A 1 75 ? -15.710 -6.020 34.532 1.00 77.56 75 GLU A C 1
ATOM 567 O O . GLU A 1 75 ? -16.635 -6.825 34.474 1.00 77.56 75 GLU A O 1
ATOM 572 N N . LYS A 1 76 ? -15.670 -4.942 33.746 1.00 65.69 76 LYS A N 1
ATOM 573 C CA . LYS A 1 76 ? -16.534 -4.826 32.567 1.00 65.69 76 LYS A CA 1
ATOM 574 C C . LYS A 1 76 ? -16.070 -5.872 31.555 1.00 65.69 76 LYS A C 1
ATOM 576 O O . LYS A 1 76 ? -14.872 -5.939 31.294 1.00 65.69 76 LYS A O 1
ATOM 581 N N . SER A 1 77 ? -16.982 -6.644 30.960 1.00 60.81 77 SER A N 1
ATOM 582 C CA . SER A 1 77 ? -16.602 -7.552 29.875 1.00 60.81 77 SER A CA 1
ATOM 583 C C . SER A 1 77 ? -15.983 -6.732 28.763 1.00 60.81 77 SER A C 1
ATOM 585 O O . SER A 1 77 ? -16.557 -5.726 28.337 1.00 60.81 77 SER A O 1
ATOM 587 N N . GLU A 1 78 ? -14.877 -7.230 28.238 1.00 54.59 78 GLU A N 1
ATOM 588 C CA . GLU A 1 78 ? -14.176 -6.715 27.065 1.00 54.59 78 GLU A CA 1
ATOM 589 C C . GLU A 1 78 ? -15.113 -6.491 25.854 1.00 54.59 78 GLU A C 1
ATOM 591 O O . GLU A 1 78 ? -14.886 -5.603 25.038 1.00 54.59 78 GLU A O 1
ATOM 596 N N . HIS A 1 79 ? -16.243 -7.210 25.807 1.00 56.12 79 HIS A N 1
ATOM 597 C CA . HIS A 1 79 ? -17.323 -7.081 24.819 1.00 56.12 79 HIS A CA 1
ATOM 598 C C . HIS A 1 79 ? -18.171 -5.793 24.903 1.00 56.12 79 HIS A C 1
ATOM 600 O O . HIS A 1 79 ? -19.063 -5.601 24.083 1.00 56.12 79 HIS A O 1
ATOM 606 N N . GLN A 1 80 ? -17.910 -4.893 25.858 1.00 56.47 80 GLN A N 1
ATOM 607 C CA . GLN A 1 80 ? -18.484 -3.538 25.895 1.00 56.47 80 GLN A CA 1
ATOM 608 C C . GLN A 1 80 ? -17.401 -2.461 25.781 1.00 56.47 80 GLN A C 1
ATOM 610 O O . GLN A 1 80 ? -17.447 -1.443 26.481 1.00 56.47 80 GLN A O 1
ATOM 615 N N . ARG A 1 81 ? -16.433 -2.651 24.873 1.00 56.84 81 ARG A N 1
ATOM 616 C CA . ARG A 1 81 ? -15.790 -1.489 24.246 1.00 56.84 81 ARG A CA 1
ATOM 617 C C . ARG A 1 81 ? -16.904 -0.601 23.702 1.00 56.84 81 ARG A C 1
ATOM 619 O O . ARG A 1 81 ? -17.816 -1.085 23.031 1.00 56.84 81 ARG A O 1
ATOM 626 N N . ASN A 1 82 ? -16.877 0.679 24.061 1.00 69.25 82 ASN A N 1
ATOM 627 C CA . ASN A 1 82 ? -17.836 1.637 23.537 1.00 69.25 82 ASN A CA 1
ATOM 628 C C . ASN A 1 82 ? -17.776 1.551 22.004 1.00 69.25 82 ASN A C 1
ATOM 630 O O . ASN A 1 82 ? -16.693 1.369 21.455 1.00 69.25 82 ASN A O 1
ATOM 634 N N . SER A 1 83 ? -18.897 1.674 21.296 1.00 73.06 83 SER A N 1
ATOM 635 C CA . SER A 1 83 ? -18.871 1.731 19.821 1.00 73.06 83 SER A CA 1
ATOM 636 C C . SER A 1 83 ? -17.870 2.782 19.313 1.00 73.06 83 SER A C 1
ATOM 638 O O . SER A 1 83 ? -17.215 2.579 18.296 1.00 73.06 83 SER A O 1
ATOM 640 N N . ALA A 1 84 ? -17.670 3.850 20.094 1.00 74.25 84 ALA A N 1
ATOM 641 C CA . ALA A 1 84 ? -16.609 4.832 19.906 1.00 74.25 84 ALA A CA 1
ATOM 642 C C . ALA A 1 84 ? -15.186 4.247 20.035 1.00 74.25 84 ALA A C 1
ATOM 644 O O . ALA A 1 84 ? -14.338 4.553 19.206 1.00 74.25 84 ALA A O 1
ATOM 645 N N . ASP A 1 85 ? -14.920 3.392 21.024 1.00 77.50 85 ASP A N 1
ATOM 646 C CA . ASP A 1 85 ? -13.614 2.743 21.208 1.00 77.50 85 ASP A CA 1
ATOM 647 C C . ASP A 1 85 ? -13.340 1.719 20.098 1.00 77.50 85 ASP A C 1
ATOM 649 O O . ASP A 1 85 ? -12.211 1.620 19.623 1.00 77.50 85 ASP A O 1
ATOM 653 N N . VAL A 1 86 ? -14.373 0.988 19.653 1.00 80.75 86 VAL A N 1
ATOM 654 C CA . VAL A 1 86 ? -14.272 0.065 18.510 1.00 80.75 86 VAL A CA 1
ATOM 655 C C . VAL A 1 86 ? -13.942 0.845 17.240 1.00 80.75 86 VAL A C 1
ATOM 657 O O . VAL A 1 86 ? -12.959 0.526 16.578 1.00 80.75 86 VAL A O 1
ATOM 660 N N . ALA A 1 87 ? -14.672 1.928 16.964 1.00 83.38 87 ALA A N 1
ATOM 661 C CA . ALA A 1 87 ? -14.415 2.783 15.809 1.00 83.38 87 ALA A CA 1
ATOM 662 C C . ALA A 1 87 ? -13.010 3.410 15.844 1.00 83.38 87 ALA A C 1
ATOM 664 O O . ALA A 1 87 ? -12.355 3.500 14.808 1.00 83.38 87 ALA A O 1
ATOM 665 N N . VAL A 1 88 ? -12.515 3.816 17.021 1.00 86.75 88 VAL A N 1
ATOM 666 C CA . VAL A 1 88 ? -11.136 4.310 17.174 1.00 86.75 88 VAL A CA 1
ATOM 667 C C . VAL A 1 88 ? -10.128 3.196 16.886 1.00 86.75 88 VAL A C 1
ATOM 669 O O . VAL A 1 88 ? -9.194 3.427 16.120 1.00 86.75 88 VAL A O 1
ATOM 672 N N . SER A 1 89 ? -10.330 1.985 17.418 1.00 85.38 89 SER A N 1
ATOM 673 C CA . SER A 1 89 ? -9.433 0.857 17.133 1.00 85.38 89 SER A CA 1
ATOM 674 C C . SER A 1 89 ? -9.442 0.448 15.658 1.00 85.38 89 SER A C 1
ATOM 676 O O . SER A 1 89 ? -8.377 0.269 15.076 1.00 85.38 89 SER A O 1
ATOM 678 N N . GLU A 1 90 ? -10.608 0.405 15.011 1.00 88.25 90 GLU A N 1
ATOM 679 C CA . GLU A 1 90 ? -10.729 0.105 13.580 1.00 88.25 90 GLU A CA 1
ATOM 680 C C . GLU A 1 90 ? -10.043 1.178 12.724 1.00 88.25 90 GLU A C 1
ATOM 682 O O . GLU A 1 90 ? -9.334 0.861 11.769 1.00 88.25 90 GLU A O 1
ATOM 687 N N . GLN A 1 91 ? -10.188 2.460 13.079 1.00 88.81 91 GLN A N 1
ATOM 688 C CA . GLN A 1 91 ? -9.480 3.548 12.400 1.00 88.81 91 GLN A CA 1
ATOM 689 C C . GLN A 1 91 ? -7.963 3.443 12.574 1.00 88.81 91 GLN A C 1
ATOM 691 O O . GLN A 1 91 ? -7.210 3.721 11.634 1.00 88.81 91 GLN A O 1
ATOM 696 N N . GLU A 1 92 ? -7.489 3.053 13.757 1.00 92.88 92 GLU A N 1
ATOM 697 C CA . GLU A 1 92 ? -6.067 2.823 14.004 1.00 92.88 92 GLU A CA 1
ATOM 698 C C . GLU A 1 92 ? -5.537 1.641 13.189 1.00 92.88 92 GLU A C 1
ATOM 700 O O . GLU A 1 92 ? -4.500 1.778 12.531 1.00 92.88 92 GLU A O 1
ATOM 705 N N . GLU A 1 93 ? -6.266 0.528 13.149 1.00 91.31 93 GLU A N 1
ATOM 706 C CA . GLU A 1 93 ? -5.935 -0.647 12.342 1.00 91.31 93 GLU A CA 1
ATOM 707 C C . GLU A 1 93 ? -5.894 -0.310 10.849 1.00 91.31 93 GLU A C 1
ATOM 709 O O . GLU A 1 93 ? -4.888 -0.573 10.184 1.00 91.31 93 GLU A O 1
ATOM 714 N N . GLN A 1 94 ? -6.910 0.384 10.328 1.00 88.69 94 GLN A N 1
ATOM 715 C CA . GLN A 1 94 ? -6.935 0.857 8.941 1.00 88.69 94 GLN A CA 1
ATOM 716 C C . GLN A 1 94 ? -5.768 1.804 8.645 1.00 88.69 94 GLN A C 1
ATOM 718 O O . GLN A 1 94 ? -5.124 1.716 7.595 1.00 88.69 94 GLN A O 1
ATOM 723 N N . ARG A 1 95 ? -5.431 2.701 9.579 1.00 91.94 95 ARG A N 1
ATOM 724 C CA . ARG A 1 95 ? -4.298 3.623 9.428 1.00 91.94 95 ARG A CA 1
ATOM 725 C C . ARG A 1 95 ? -2.967 2.878 9.404 1.00 91.94 95 ARG A C 1
ATOM 727 O O . ARG A 1 95 ? -2.069 3.273 8.653 1.00 91.94 95 ARG A O 1
ATOM 734 N N . LEU A 1 96 ? -2.808 1.834 10.214 1.00 93.44 96 LEU A N 1
ATOM 735 C CA . LEU A 1 96 ? -1.618 0.985 10.222 1.00 93.44 96 LEU A CA 1
ATOM 736 C C . LEU A 1 96 ? -1.522 0.160 8.936 1.00 93.44 96 LEU A C 1
ATOM 738 O O . LEU A 1 96 ? -0.467 0.183 8.296 1.00 93.44 96 LEU A O 1
ATOM 742 N N . ALA A 1 97 ? -2.615 -0.468 8.506 1.00 87.81 97 ALA A N 1
ATOM 743 C CA . ALA A 1 97 ? -2.695 -1.210 7.251 1.00 87.81 97 ALA A CA 1
ATOM 744 C C . ALA A 1 97 ? -2.342 -0.315 6.054 1.00 87.81 97 ALA A C 1
ATOM 746 O O . ALA A 1 97 ? -1.486 -0.655 5.236 1.00 87.81 97 ALA A O 1
ATOM 747 N N . TRP A 1 98 ? -2.888 0.902 6.008 1.00 86.69 98 TRP A N 1
ATOM 748 C CA . TRP A 1 98 ? -2.582 1.883 4.968 1.00 86.69 98 TRP A CA 1
ATOM 749 C C . TRP A 1 98 ? -1.112 2.318 4.964 1.00 86.69 98 TRP A C 1
ATOM 751 O O . TRP A 1 98 ? -0.491 2.447 3.905 1.00 86.69 98 TRP A O 1
ATOM 761 N N . LYS A 1 99 ? -0.514 2.528 6.145 1.00 93.88 99 LYS A N 1
ATOM 762 C CA . LYS A 1 99 ? 0.924 2.828 6.266 1.00 93.88 99 LYS A CA 1
ATOM 763 C C . LYS A 1 99 ? 1.779 1.667 5.757 1.00 93.88 99 LYS A C 1
ATOM 765 O O . LYS A 1 99 ? 2.761 1.909 5.050 1.00 93.88 99 LYS A O 1
ATOM 770 N N . GLN A 1 100 ? 1.417 0.430 6.093 1.00 90.31 100 GLN A N 1
ATOM 771 C CA . GLN A 1 100 ? 2.119 -0.764 5.624 1.00 90.31 100 GLN A CA 1
ATOM 772 C C . GLN A 1 100 ? 1.996 -0.922 4.104 1.00 90.31 100 GLN A C 1
ATOM 774 O O . GLN A 1 100 ? 3.015 -1.115 3.438 1.00 90.31 100 GLN A O 1
ATOM 779 N N . LEU A 1 101 ? 0.798 -0.736 3.545 1.00 85.81 101 LEU A N 1
ATOM 780 C CA . LEU A 1 101 ? 0.550 -0.777 2.103 1.00 85.81 101 LEU A CA 1
ATOM 781 C C . LEU A 1 101 ? 1.381 0.277 1.361 1.00 85.81 101 LEU A C 1
ATOM 783 O O . LEU A 1 101 ? 2.125 -0.057 0.440 1.00 85.81 101 LEU A O 1
ATOM 787 N N . LYS A 1 102 ? 1.355 1.536 1.819 1.00 90.06 102 LYS A N 1
ATOM 788 C CA . LYS A 1 102 ? 2.178 2.618 1.251 1.00 90.06 102 LYS A CA 1
ATOM 789 C C . LYS A 1 102 ? 3.669 2.302 1.292 1.00 90.06 102 LYS A C 1
ATOM 791 O O . LYS A 1 102 ? 4.388 2.610 0.342 1.00 90.06 102 LYS A O 1
ATOM 796 N N . ARG A 1 103 ? 4.153 1.704 2.385 1.00 91.12 103 ARG A N 1
ATOM 797 C CA . ARG A 1 103 ? 5.559 1.298 2.507 1.00 91.12 103 ARG A CA 1
ATOM 798 C C . ARG A 1 103 ? 5.906 0.210 1.490 1.00 91.12 103 ARG A C 1
ATOM 800 O O . ARG A 1 103 ? 6.918 0.351 0.809 1.00 91.12 103 ARG A O 1
ATOM 807 N N . ARG A 1 104 ? 5.068 -0.823 1.351 1.00 86.88 104 ARG A N 1
ATOM 808 C CA . ARG A 1 104 ? 5.252 -1.893 0.356 1.00 86.88 104 ARG A CA 1
ATOM 809 C C . ARG A 1 104 ? 5.243 -1.340 -1.068 1.00 86.88 104 ARG A C 1
ATOM 811 O O . ARG A 1 104 ? 6.166 -1.625 -1.818 1.00 86.88 104 ARG A O 1
ATOM 818 N N . MET A 1 105 ? 4.289 -0.468 -1.400 1.00 86.81 105 MET A N 1
ATOM 819 C CA . MET A 1 105 ? 4.215 0.185 -2.712 1.00 86.81 105 MET A CA 1
ATOM 820 C C . MET A 1 105 ? 5.463 1.014 -3.026 1.00 86.81 105 MET A C 1
ATOM 822 O O . MET A 1 105 ? 5.976 0.930 -4.135 1.00 86.81 105 MET A O 1
ATOM 826 N N . ARG A 1 106 ? 5.991 1.781 -2.061 1.00 90.69 106 ARG A N 1
ATOM 827 C CA . ARG A 1 106 ? 7.226 2.562 -2.257 1.00 90.69 106 ARG A CA 1
ATOM 828 C C . ARG A 1 106 ? 8.443 1.673 -2.494 1.00 90.69 106 ARG A C 1
ATOM 830 O O . ARG A 1 106 ? 9.218 1.951 -3.401 1.00 90.69 106 ARG A O 1
ATOM 837 N N . ILE A 1 107 ? 8.606 0.622 -1.688 1.00 92.62 107 ILE A N 1
ATOM 838 C CA . ILE A 1 107 ? 9.728 -0.317 -1.825 1.00 92.62 107 ILE A CA 1
ATOM 839 C C . ILE A 1 107 ? 9.628 -1.066 -3.157 1.00 92.62 107 ILE A C 1
ATOM 841 O O . ILE A 1 107 ? 10.612 -1.134 -3.884 1.00 92.62 107 ILE A O 1
ATOM 845 N N . GLY A 1 108 ? 8.442 -1.569 -3.505 1.00 87.19 108 GLY A N 1
ATOM 846 C CA . GLY A 1 108 ? 8.217 -2.281 -4.759 1.00 87.19 108 GLY A CA 1
ATOM 847 C C . GLY A 1 108 ? 8.393 -1.392 -5.990 1.00 87.19 108 GLY A C 1
ATOM 848 O O . GLY A 1 108 ? 9.057 -1.802 -6.935 1.00 87.19 108 GLY A O 1
ATOM 849 N N . ALA A 1 109 ? 7.912 -0.144 -5.959 1.00 90.69 109 ALA A N 1
ATOM 850 C CA . ALA A 1 109 ? 8.135 0.813 -7.043 1.00 90.69 109 ALA A CA 1
ATOM 851 C C . ALA A 1 109 ? 9.622 1.169 -7.203 1.00 90.69 109 ALA A C 1
ATOM 853 O O . ALA A 1 109 ? 10.115 1.222 -8.326 1.00 90.69 109 ALA A O 1
ATOM 854 N N . ALA A 1 110 ? 10.352 1.365 -6.099 1.00 92.38 110 ALA A N 1
ATOM 855 C CA . ALA A 1 110 ? 11.792 1.619 -6.142 1.00 92.38 110 ALA A CA 1
ATOM 856 C C . ALA A 1 110 ? 12.573 0.409 -6.682 1.00 92.38 110 ALA A C 1
ATOM 858 O O . ALA A 1 110 ? 13.439 0.575 -7.537 1.00 92.38 110 ALA A O 1
ATOM 859 N N . ALA A 1 111 ? 12.236 -0.804 -6.231 1.00 90.62 111 ALA A N 1
ATOM 860 C CA . ALA A 1 111 ? 12.839 -2.040 -6.723 1.00 90.62 111 ALA A CA 1
ATOM 861 C C . ALA A 1 111 ? 12.541 -2.263 -8.214 1.00 90.62 111 ALA A C 1
ATOM 863 O O . ALA A 1 111 ? 13.451 -2.578 -8.977 1.00 90.62 111 ALA A O 1
ATOM 864 N N . SER A 1 112 ? 11.296 -2.030 -8.641 1.00 87.50 112 SER A N 1
ATOM 865 C CA . SER A 1 112 ? 10.902 -2.111 -10.050 1.00 87.50 112 SER A CA 1
ATOM 866 C C . SER A 1 112 ? 11.645 -1.074 -10.892 1.00 87.50 112 SER A C 1
ATOM 868 O O . SER A 1 112 ? 12.203 -1.413 -11.928 1.00 87.50 112 SER A O 1
ATOM 870 N N . GLY A 1 113 ? 11.746 0.172 -10.420 1.00 89.31 113 GLY A N 1
ATOM 871 C CA . GLY A 1 113 ? 12.516 1.219 -11.092 1.00 89.31 113 GLY A CA 1
ATOM 872 C C . GLY A 1 113 ? 13.997 0.860 -11.242 1.00 89.31 113 GLY A C 1
ATOM 873 O O . GLY A 1 113 ? 14.542 0.981 -12.335 1.00 89.31 113 GLY A O 1
ATOM 874 N N . ALA A 1 114 ? 14.635 0.352 -10.182 1.00 93.31 114 ALA A N 1
ATOM 875 C CA . ALA A 1 114 ? 16.023 -0.110 -10.237 1.00 93.31 114 ALA A CA 1
ATOM 876 C C . ALA A 1 114 ? 16.205 -1.273 -11.225 1.00 93.31 114 ALA A C 1
ATOM 878 O O . ALA A 1 114 ? 17.163 -1.293 -11.996 1.00 93.31 114 ALA A O 1
ATOM 879 N N . PHE A 1 115 ? 15.262 -2.217 -11.246 1.00 89.81 115 PHE A N 1
ATOM 880 C CA . PHE A 1 115 ? 15.261 -3.312 -12.209 1.00 89.81 115 PHE A CA 1
ATOM 881 C C . PHE A 1 115 ? 15.086 -2.809 -13.652 1.00 89.81 115 PHE A C 1
ATOM 883 O O . PHE A 1 115 ? 15.859 -3.179 -14.533 1.00 89.81 115 PHE A O 1
ATOM 890 N N . GLY A 1 116 ? 14.135 -1.904 -13.886 1.00 87.25 116 GLY A N 1
ATOM 891 C CA . GLY A 1 116 ? 13.910 -1.257 -15.177 1.00 87.25 116 GLY A CA 1
ATOM 892 C C . GLY A 1 116 ? 15.125 -0.482 -15.681 1.00 87.25 116 GLY A C 1
ATOM 893 O O . GLY A 1 116 ? 15.439 -0.547 -16.867 1.00 87.25 116 GLY A O 1
ATOM 894 N N . LEU A 1 117 ? 15.851 0.191 -14.785 1.00 93.81 117 LEU A N 1
ATOM 895 C CA . LEU A 1 117 ? 17.114 0.858 -15.100 1.00 93.81 117 LEU A CA 1
ATOM 896 C C . LEU A 1 117 ? 18.168 -0.139 -15.593 1.00 93.81 117 LEU A C 1
ATOM 898 O O . LEU A 1 117 ? 18.795 0.101 -16.624 1.00 93.81 117 LEU A O 1
ATOM 902 N N . LEU A 1 118 ? 18.344 -1.266 -14.895 1.00 93.06 118 LEU A N 1
ATOM 903 C CA . LEU A 1 118 ? 19.290 -2.310 -15.302 1.00 93.06 118 LEU A CA 1
ATOM 904 C C . LEU A 1 118 ? 18.928 -2.897 -16.670 1.00 93.06 118 LEU A C 1
ATOM 906 O O . LEU A 1 118 ? 19.801 -3.032 -17.526 1.00 93.06 118 LEU A O 1
ATOM 910 N N . VAL A 1 119 ? 17.645 -3.188 -16.900 1.00 89.62 119 VAL A N 1
ATOM 911 C CA . VAL A 1 119 ? 17.157 -3.683 -18.196 1.00 89.62 119 VAL A CA 1
ATOM 912 C C . VAL A 1 119 ? 17.368 -2.641 -19.297 1.00 89.62 119 VAL A C 1
ATOM 914 O O . VAL A 1 119 ? 17.855 -2.980 -20.373 1.00 89.62 119 VAL A O 1
ATOM 917 N N . GLY A 1 120 ? 17.083 -1.366 -19.025 1.00 85.62 120 GLY A N 1
ATOM 918 C CA . GLY A 1 120 ? 17.324 -0.266 -19.958 1.00 85.62 120 GLY A CA 1
ATOM 919 C C . GLY A 1 120 ? 18.803 -0.108 -20.323 1.00 85.62 120 GLY A C 1
ATOM 920 O O . GLY A 1 120 ? 19.137 0.054 -21.498 1.00 85.62 120 GLY A O 1
ATOM 921 N N . LEU A 1 121 ? 19.711 -0.212 -19.352 1.00 92.00 121 LEU A N 1
ATOM 922 C CA . LEU A 1 121 ? 21.153 -0.161 -19.608 1.00 92.00 121 LEU A CA 1
ATOM 923 C C . LEU A 1 121 ? 21.646 -1.373 -20.402 1.00 92.00 121 LEU A C 1
ATOM 925 O O . LEU A 1 121 ? 22.415 -1.198 -21.347 1.00 92.00 121 LEU A O 1
ATOM 929 N N . ALA A 1 122 ? 21.181 -2.579 -20.063 1.00 89.50 122 ALA A N 1
ATOM 930 C CA . ALA A 1 122 ? 21.495 -3.792 -20.815 1.00 89.50 122 ALA A CA 1
ATOM 931 C C . ALA A 1 122 ? 21.005 -3.687 -22.267 1.00 89.50 122 ALA A C 1
ATOM 933 O O . ALA A 1 122 ? 21.736 -4.024 -23.196 1.00 89.50 122 ALA A O 1
ATOM 934 N N . ASN A 1 123 ? 19.805 -3.136 -22.468 1.00 86.81 123 ASN A N 1
ATOM 935 C CA . ASN A 1 123 ? 19.243 -2.881 -23.787 1.00 86.81 123 ASN A CA 1
ATOM 936 C C . ASN A 1 123 ? 20.115 -1.916 -24.610 1.00 86.81 123 ASN A C 1
ATOM 938 O O . ASN A 1 123 ? 20.448 -2.213 -25.754 1.00 86.81 123 ASN A O 1
ATOM 942 N N . ALA A 1 124 ? 20.553 -0.801 -24.017 1.00 86.94 124 ALA A N 1
ATOM 943 C CA . ALA A 1 124 ? 21.465 0.136 -24.675 1.00 86.94 124 ALA A CA 1
ATOM 944 C C . ALA A 1 124 ? 22.829 -0.498 -25.000 1.00 86.94 124 ALA A C 1
ATOM 946 O O . ALA A 1 124 ? 23.367 -0.260 -26.079 1.00 86.94 124 ALA A O 1
ATOM 947 N N . ALA A 1 125 ? 23.368 -1.332 -24.105 1.00 87.88 125 ALA A N 1
ATOM 948 C CA . ALA A 1 125 ? 24.634 -2.030 -24.322 1.00 87.88 125 ALA A CA 1
ATOM 949 C C . ALA A 1 125 ? 24.562 -3.014 -25.502 1.00 87.88 125 ALA A C 1
ATOM 951 O O . ALA A 1 125 ? 25.463 -3.022 -26.341 1.00 87.88 125 ALA A O 1
ATOM 952 N N . LEU A 1 126 ? 23.477 -3.793 -25.610 1.00 85.62 126 LEU A N 1
ATOM 953 C CA . LEU A 1 126 ? 23.224 -4.655 -26.773 1.00 85.62 126 LEU A CA 1
ATOM 954 C C . LEU A 1 126 ? 23.118 -3.825 -28.055 1.00 85.62 126 LEU A C 1
ATOM 956 O O . LEU A 1 126 ? 23.739 -4.144 -29.065 1.00 85.62 126 LEU A O 1
ATOM 960 N N . GLY A 1 127 ? 22.399 -2.712 -27.976 1.00 82.44 127 GLY A N 1
ATOM 961 C CA . GLY A 1 127 ? 22.288 -1.731 -29.040 1.00 82.44 127 GLY A CA 1
ATOM 962 C C . GLY A 1 127 ? 23.603 -1.208 -29.594 1.00 82.44 127 GLY A C 1
ATOM 963 O O . GLY A 1 127 ? 23.816 -1.203 -30.806 1.00 82.44 127 GLY A O 1
ATOM 964 N N . GLY A 1 128 ? 24.481 -0.776 -28.688 1.00 82.88 128 GLY A N 1
ATOM 965 C CA . GLY A 1 128 ? 25.826 -0.325 -29.025 1.00 82.88 128 GLY A CA 1
ATOM 966 C C . GLY A 1 128 ? 26.681 -1.454 -29.597 1.00 82.88 128 GLY A C 1
ATOM 967 O O . GLY A 1 128 ? 27.383 -1.244 -30.581 1.00 82.88 128 GLY A O 1
ATOM 968 N N . HIS A 1 129 ? 26.579 -2.666 -29.040 1.00 84.69 129 HIS A N 1
ATOM 969 C CA . HIS A 1 129 ? 27.331 -3.830 -29.513 1.00 84.69 129 HIS A CA 1
ATOM 970 C C . HIS A 1 129 ? 26.964 -4.237 -30.948 1.00 84.69 129 HIS A C 1
ATOM 972 O O . HIS A 1 129 ? 27.853 -4.498 -31.755 1.00 84.69 129 HIS A O 1
ATOM 978 N N . TYR A 1 130 ? 25.671 -4.263 -31.282 1.00 82.81 130 TYR A N 1
ATOM 979 C CA . TYR A 1 130 ? 25.190 -4.655 -32.612 1.00 82.81 130 TYR A CA 1
ATOM 980 C C . TYR A 1 130 ? 25.074 -3.492 -33.607 1.00 82.81 130 TYR A C 1
ATOM 982 O O . TYR A 1 130 ? 24.624 -3.691 -34.734 1.00 82.81 130 TYR A O 1
ATOM 990 N N . ASN A 1 131 ? 25.464 -2.280 -33.201 1.00 80.44 131 ASN A N 1
ATOM 991 C CA . ASN A 1 131 ? 25.325 -1.048 -33.978 1.00 80.44 131 ASN A CA 1
ATOM 992 C C . ASN A 1 131 ? 23.902 -0.823 -34.541 1.00 80.44 131 ASN A C 1
ATOM 994 O O . ASN A 1 131 ? 23.723 -0.269 -35.626 1.00 80.44 131 ASN A O 1
ATOM 998 N N . TRP A 1 132 ? 22.866 -1.249 -33.810 1.00 73.00 132 TRP A N 1
ATOM 999 C CA . TRP A 1 132 ? 21.475 -1.223 -34.290 1.00 73.00 132 TRP A CA 1
ATOM 1000 C C . TRP A 1 132 ? 20.920 0.181 -34.535 1.00 73.00 132 TRP A C 1
ATOM 1002 O O . TRP A 1 132 ? 19.955 0.338 -35.276 1.00 73.00 132 TRP A O 1
ATOM 1012 N N . ALA A 1 133 ? 21.538 1.206 -33.953 1.00 61.31 133 ALA A N 1
ATOM 1013 C CA . ALA A 1 133 ? 21.149 2.599 -34.144 1.00 61.31 133 ALA A CA 1
ATOM 1014 C C . ALA A 1 133 ? 22.104 3.386 -35.056 1.00 61.31 133 ALA A C 1
ATOM 1016 O O . ALA A 1 133 ? 21.998 4.606 -35.122 1.00 61.31 133 ALA A O 1
ATOM 1017 N N . SER A 1 134 ? 23.008 2.714 -35.786 1.00 67.06 134 SER A N 1
ATOM 1018 C CA . SER A 1 134 ? 23.988 3.388 -36.659 1.00 67.06 134 SER A CA 1
ATOM 1019 C C . SER A 1 134 ? 24.796 4.456 -35.903 1.00 67.06 134 SER A C 1
ATOM 1021 O O . SER A 1 134 ? 25.104 5.522 -36.439 1.00 67.06 134 SER A O 1
ATOM 1023 N N . VAL A 1 135 ? 25.081 4.185 -34.625 1.00 63.91 135 VAL A N 1
ATOM 1024 C CA . VAL A 1 135 ? 25.623 5.136 -33.648 1.00 63.91 135 VAL A CA 1
ATOM 1025 C C . VAL A 1 135 ? 27.122 5.265 -33.885 1.00 63.91 135 VAL A C 1
ATOM 1027 O O . VAL A 1 135 ? 27.942 4.760 -33.126 1.00 63.91 135 VAL A O 1
ATOM 1030 N N . ASN A 1 136 ? 27.496 5.898 -34.991 1.00 61.25 136 ASN A N 1
ATOM 1031 C CA . ASN A 1 136 ? 28.896 6.039 -35.382 1.00 61.25 136 ASN A CA 1
ATOM 1032 C C . ASN A 1 136 ? 29.587 7.226 -34.677 1.00 61.25 136 ASN A C 1
ATOM 1034 O O . ASN A 1 136 ? 30.797 7.394 -34.815 1.00 61.25 136 ASN A O 1
ATOM 1038 N N . GLU A 1 137 ? 28.850 8.035 -33.904 1.00 64.88 137 GLU A N 1
ATOM 1039 C CA . GLU A 1 137 ? 29.371 9.220 -33.212 1.00 64.88 137 GLU A CA 1
ATOM 1040 C C . GLU A 1 137 ? 29.405 9.052 -31.684 1.00 64.88 137 GLU A C 1
ATOM 1042 O O . GLU A 1 137 ? 28.424 8.669 -31.043 1.00 64.88 137 GLU A O 1
ATOM 1047 N N . THR A 1 138 ? 30.527 9.439 -31.070 1.00 64.06 138 THR A N 1
ATOM 1048 C CA . THR A 1 138 ? 30.797 9.361 -29.621 1.00 64.06 138 THR A CA 1
ATOM 1049 C C . THR A 1 138 ? 29.775 10.100 -28.750 1.00 64.06 138 THR A C 1
ATOM 1051 O O . THR A 1 138 ? 29.579 9.727 -27.595 1.00 64.06 138 THR A O 1
ATOM 1054 N N . ILE A 1 139 ? 29.105 11.128 -29.282 1.00 62.38 139 ILE A N 1
ATOM 1055 C CA . ILE A 1 139 ? 28.122 11.949 -28.551 1.00 62.38 139 ILE A CA 1
ATOM 1056 C C . ILE A 1 139 ? 26.763 11.237 -28.415 1.00 62.38 139 ILE A C 1
ATOM 1058 O O . ILE A 1 139 ? 26.009 11.510 -27.482 1.00 62.38 139 ILE A O 1
ATOM 1062 N N . GLN A 1 140 ? 26.452 10.282 -29.292 1.00 75.94 140 GLN A N 1
ATOM 1063 C CA . GLN A 1 140 ? 25.153 9.607 -29.303 1.00 75.94 140 GLN A CA 1
ATOM 1064 C C . GLN A 1 140 ? 25.080 8.426 -28.316 1.00 75.94 140 GLN A C 1
ATOM 1066 O O . GLN A 1 140 ? 23.992 8.065 -27.863 1.00 75.94 140 GLN A O 1
ATOM 1071 N N . LEU A 1 141 ? 26.226 7.862 -27.909 1.00 80.50 141 LEU A N 1
ATOM 1072 C CA . LEU A 1 141 ? 26.282 6.730 -26.976 1.00 80.50 141 LEU A CA 1
ATOM 1073 C C . LEU A 1 141 ? 25.7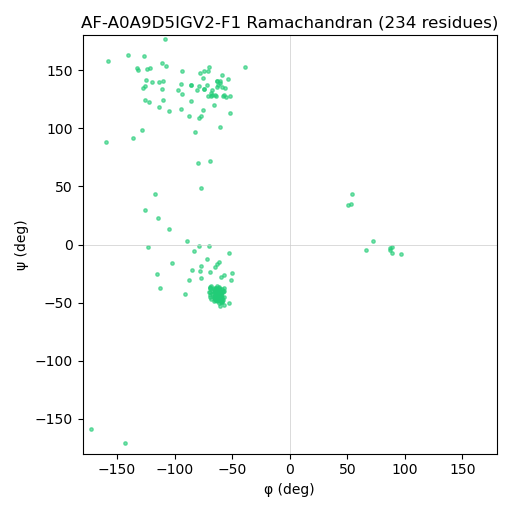57 7.083 -25.565 1.00 80.50 141 LEU A C 1
ATOM 1075 O O . LEU A 1 141 ? 24.910 6.352 -25.047 1.00 80.50 141 LEU A O 1
ATOM 1079 N N . PRO A 1 142 ? 26.174 8.201 -24.930 1.00 85.69 142 PRO A N 1
ATOM 1080 C CA . PRO A 1 142 ? 25.631 8.597 -23.630 1.00 85.69 142 PRO A CA 1
ATOM 1081 C C . PRO A 1 142 ? 24.124 8.865 -23.679 1.00 85.69 142 PRO A C 1
ATOM 1083 O O . PRO A 1 142 ? 23.409 8.505 -22.745 1.00 85.69 142 PRO A O 1
ATOM 1086 N N . LEU A 1 143 ? 23.634 9.449 -24.779 1.00 84.62 143 LEU A N 1
ATOM 1087 C CA . LEU A 1 143 ? 22.212 9.726 -24.973 1.00 84.62 143 LEU A CA 1
ATOM 1088 C C . LEU A 1 143 ? 21.399 8.430 -25.115 1.00 84.62 143 LEU A C 1
ATOM 1090 O O . LEU A 1 143 ? 20.332 8.317 -24.515 1.00 84.62 143 LEU A O 1
ATOM 1094 N N . LEU A 1 144 ? 21.927 7.433 -25.833 1.00 84.00 144 LEU A N 1
ATOM 1095 C CA . LEU A 1 144 ? 21.338 6.095 -25.939 1.00 84.00 144 LEU A CA 1
ATOM 1096 C C . LEU A 1 144 ? 21.206 5.433 -24.559 1.00 84.00 144 LEU A C 1
ATOM 1098 O O . LEU A 1 144 ? 20.126 4.960 -24.199 1.00 84.00 144 LEU A O 1
ATOM 1102 N N . HIS A 1 145 ? 22.282 5.430 -23.764 1.00 88.38 145 HIS A N 1
ATOM 1103 C CA . HIS A 1 145 ? 22.265 4.848 -22.420 1.00 88.38 145 HIS A CA 1
ATOM 1104 C C . HIS A 1 145 ? 21.304 5.586 -21.484 1.00 88.38 145 HIS A C 1
ATOM 1106 O O . HIS A 1 145 ? 20.508 4.941 -20.801 1.00 88.38 145 HIS A O 1
ATOM 1112 N N . ALA A 1 146 ? 21.339 6.921 -21.473 1.00 88.75 146 ALA A N 1
ATOM 1113 C CA . ALA A 1 146 ? 20.465 7.732 -20.631 1.00 88.75 146 ALA A CA 1
ATOM 1114 C C . ALA A 1 146 ? 18.985 7.572 -21.019 1.00 88.75 146 ALA A C 1
ATOM 1116 O O . ALA A 1 146 ? 18.143 7.355 -20.148 1.00 88.75 146 ALA A O 1
ATOM 1117 N N . GLY A 1 147 ? 18.672 7.618 -22.318 1.00 85.50 147 GLY A N 1
ATOM 1118 C CA . GLY A 1 147 ? 17.313 7.456 -22.835 1.00 85.50 147 GLY A CA 1
ATOM 1119 C C . GLY A 1 147 ? 16.743 6.068 -22.549 1.00 85.50 147 GLY A C 1
ATOM 1120 O O . GLY A 1 147 ? 15.643 5.952 -22.010 1.00 85.50 147 GLY A O 1
ATOM 1121 N N . SER A 1 148 ? 17.515 5.013 -22.823 1.00 86.50 148 SER A N 1
ATOM 1122 C CA . SER A 1 148 ? 17.091 3.633 -22.564 1.00 86.50 148 SER A CA 1
ATOM 1123 C C . SER A 1 148 ? 16.935 3.351 -21.063 1.00 86.50 148 SER A C 1
ATOM 1125 O O . SER A 1 148 ? 15.966 2.712 -20.655 1.00 86.50 148 SER A O 1
ATOM 1127 N N . ALA A 1 149 ? 17.825 3.878 -20.211 1.00 90.94 149 ALA A N 1
ATOM 1128 C CA . ALA A 1 149 ? 17.692 3.766 -18.756 1.00 90.94 149 ALA A CA 1
ATOM 1129 C C . ALA A 1 149 ? 16.444 4.494 -18.229 1.00 90.94 149 ALA A C 1
ATOM 1131 O O . ALA A 1 149 ? 15.712 3.940 -17.404 1.00 90.94 149 ALA A O 1
ATOM 1132 N N . ALA A 1 150 ? 16.171 5.708 -18.717 1.00 88.69 150 ALA A N 1
ATOM 1133 C CA . ALA A 1 150 ? 14.994 6.480 -18.325 1.00 88.69 150 ALA A CA 1
ATOM 1134 C C . ALA A 1 150 ? 13.692 5.771 -18.729 1.00 88.69 150 ALA A C 1
ATOM 1136 O O . ALA A 1 150 ? 12.794 5.612 -17.899 1.00 88.69 150 ALA A O 1
ATOM 1137 N N . ILE A 1 151 ? 13.614 5.280 -19.971 1.00 87.94 151 ILE A N 1
ATOM 1138 C CA . ILE A 1 151 ? 12.443 4.557 -20.483 1.00 87.94 151 ILE A CA 1
ATOM 1139 C C . ILE A 1 151 ? 12.252 3.232 -19.746 1.00 87.94 151 ILE A C 1
ATOM 1141 O O . ILE A 1 151 ? 11.138 2.944 -19.314 1.00 87.94 151 ILE A O 1
ATOM 1145 N N . GLY A 1 152 ? 13.321 2.461 -19.531 1.00 84.31 152 GLY A N 1
ATOM 1146 C CA . GLY A 1 152 ? 13.260 1.214 -18.768 1.00 84.31 152 GLY A CA 1
ATOM 1147 C C . GLY A 1 152 ? 12.758 1.431 -17.337 1.00 84.31 152 GLY A C 1
ATOM 1148 O O . GLY A 1 152 ? 11.860 0.723 -16.881 1.00 84.31 152 GLY A O 1
ATOM 1149 N N . THR A 1 153 ? 13.266 2.460 -16.651 1.00 90.12 153 THR A N 1
ATOM 1150 C CA . THR A 1 153 ? 12.831 2.831 -15.291 1.00 90.12 153 THR A CA 1
ATOM 1151 C C . THR A 1 153 ? 11.350 3.212 -15.261 1.00 90.12 153 THR A C 1
ATOM 1153 O O . THR A 1 153 ? 10.588 2.691 -14.443 1.00 90.12 153 THR A O 1
ATOM 1156 N N . ALA A 1 154 ? 10.927 4.106 -16.161 1.00 87.81 154 ALA A N 1
ATOM 1157 C CA . ALA A 1 154 ? 9.546 4.575 -16.228 1.00 87.81 154 ALA A CA 1
ATOM 1158 C C . ALA A 1 154 ? 8.578 3.429 -16.560 1.00 87.81 154 ALA A C 1
ATOM 1160 O O . ALA A 1 154 ? 7.574 3.255 -15.867 1.00 87.81 154 ALA A O 1
ATOM 1161 N N . ALA A 1 155 ? 8.911 2.606 -17.559 1.00 86.25 155 ALA A N 1
ATOM 1162 C CA . ALA A 1 155 ? 8.116 1.447 -17.946 1.00 86.25 155 ALA A CA 1
ATOM 1163 C C . ALA A 1 155 ? 7.963 0.456 -16.784 1.00 86.25 155 ALA A C 1
ATOM 1165 O O . ALA A 1 155 ? 6.848 0.032 -16.498 1.00 86.25 155 ALA A O 1
ATOM 1166 N N . ALA A 1 156 ? 9.039 0.138 -16.058 1.00 85.88 156 ALA A N 1
ATOM 1167 C CA . ALA A 1 156 ? 8.974 -0.794 -14.931 1.00 85.88 156 ALA A CA 1
ATOM 1168 C C . ALA A 1 156 ? 8.064 -0.298 -13.794 1.00 85.88 156 ALA A C 1
ATOM 1170 O O . ALA A 1 156 ? 7.291 -1.077 -13.230 1.00 85.88 156 ALA A O 1
ATOM 1171 N N . ILE A 1 157 ? 8.125 0.993 -13.452 1.00 90.56 157 ILE A N 1
ATOM 1172 C CA . ILE A 1 157 ? 7.262 1.584 -12.416 1.00 90.56 157 ILE A CA 1
ATOM 1173 C C . ILE A 1 157 ? 5.797 1.534 -12.858 1.00 90.56 157 ILE A C 1
ATOM 1175 O O . ILE A 1 157 ? 4.930 1.111 -12.094 1.00 90.56 157 ILE A O 1
ATOM 1179 N N . VAL A 1 158 ? 5.518 1.932 -14.099 1.00 90.25 158 VAL A N 1
ATOM 1180 C CA . VAL A 1 158 ? 4.160 1.932 -14.653 1.00 90.25 158 VAL A CA 1
ATOM 1181 C C . VAL A 1 158 ? 3.586 0.513 -14.706 1.00 90.25 158 VAL A C 1
ATOM 1183 O O . VAL A 1 158 ? 2.465 0.290 -14.250 1.00 90.25 158 VAL A O 1
ATOM 1186 N N . LEU A 1 159 ? 4.367 -0.462 -15.175 1.00 85.56 159 LEU A N 1
ATOM 1187 C CA . LEU A 1 159 ? 3.973 -1.871 -15.220 1.00 85.56 159 LEU A CA 1
ATOM 1188 C C . LEU A 1 159 ? 3.748 -2.460 -13.827 1.00 85.56 159 LEU A C 1
ATOM 1190 O O . LEU A 1 159 ? 2.815 -3.237 -13.643 1.00 85.56 159 LEU A O 1
ATOM 1194 N N . TYR A 1 160 ? 4.553 -2.078 -12.835 1.00 91.06 160 TYR A N 1
ATOM 1195 C CA . TYR A 1 160 ? 4.356 -2.488 -11.444 1.00 91.06 160 TYR A CA 1
ATOM 1196 C C . TYR A 1 160 ? 2.973 -2.068 -10.927 1.00 91.06 160 TYR A C 1
ATOM 1198 O O . TYR A 1 160 ? 2.240 -2.889 -10.379 1.00 91.06 160 TYR A O 1
ATOM 1206 N N . PHE A 1 161 ? 2.574 -0.813 -11.155 1.00 90.19 161 PHE A N 1
ATOM 1207 C CA . PHE A 1 161 ? 1.246 -0.344 -10.751 1.00 90.19 161 PHE A CA 1
ATOM 1208 C C . PHE A 1 161 ? 0.125 -0.967 -11.579 1.00 90.19 161 PHE A C 1
ATOM 1210 O O . PHE A 1 161 ? -0.872 -1.393 -11.004 1.00 90.19 161 PHE A O 1
ATOM 1217 N N . PHE A 1 162 ? 0.295 -1.064 -12.898 1.00 87.75 162 PHE A N 1
ATOM 1218 C CA . PHE A 1 162 ? -0.704 -1.653 -13.787 1.00 87.75 162 PHE A CA 1
ATOM 1219 C C . PHE A 1 162 ? -0.982 -3.119 -13.445 1.00 87.75 162 PHE A C 1
ATOM 1221 O O . PHE A 1 162 ? -2.134 -3.513 -13.304 1.00 87.75 162 PHE A O 1
ATOM 1228 N N . THR A 1 163 ? 0.066 -3.924 -13.268 1.00 85.31 163 THR A N 1
ATOM 1229 C CA . THR A 1 163 ? -0.078 -5.358 -12.984 1.00 85.31 163 THR A CA 1
ATOM 1230 C C . THR A 1 163 ? -0.643 -5.608 -11.591 1.00 85.31 163 THR A C 1
ATOM 1232 O O . THR A 1 163 ? -1.527 -6.445 -11.451 1.00 85.31 163 THR A O 1
ATOM 1235 N N . GLY A 1 164 ? -0.218 -4.853 -10.573 1.00 86.00 164 GLY A N 1
ATOM 1236 C CA . GLY A 1 164 ? -0.812 -4.968 -9.240 1.00 86.00 164 GLY A CA 1
ATOM 1237 C C . GLY A 1 164 ? -2.262 -4.470 -9.184 1.00 86.00 164 GLY A C 1
ATOM 1238 O O . GLY A 1 164 ? -3.096 -5.076 -8.513 1.00 86.00 164 GLY A O 1
ATOM 1239 N N . TRP A 1 165 ? -2.608 -3.414 -9.931 1.00 87.00 165 TRP A N 1
ATOM 1240 C CA . TRP A 1 165 ? -3.999 -2.975 -10.095 1.00 87.00 165 TRP A CA 1
ATOM 1241 C C . TRP A 1 165 ? -4.854 -4.038 -10.800 1.00 87.00 165 TRP A C 1
ATOM 1243 O O . TRP A 1 165 ? -5.944 -4.361 -10.335 1.00 87.00 165 TRP A O 1
ATOM 1253 N N . PHE A 1 166 ? -4.338 -4.635 -11.876 1.00 82.12 166 PHE A N 1
ATOM 1254 C CA . PHE A 1 166 ? -5.022 -5.695 -12.615 1.00 82.12 166 PHE A CA 1
ATOM 1255 C C . PHE A 1 166 ? -5.310 -6.911 -11.725 1.00 82.12 166 PHE A C 1
ATOM 1257 O O . PHE A 1 166 ? -6.433 -7.410 -11.700 1.00 82.12 166 PHE A O 1
ATOM 1264 N N . VAL A 1 167 ? -4.322 -7.358 -10.946 1.00 81.44 167 VAL A N 1
ATOM 1265 C CA . VAL A 1 167 ? -4.479 -8.489 -10.018 1.00 81.44 167 VAL A CA 1
ATOM 1266 C C . VAL A 1 167 ? -5.511 -8.193 -8.929 1.00 81.44 167 VAL A C 1
ATOM 1268 O O . VAL A 1 167 ? -6.300 -9.065 -8.593 1.00 81.44 167 VAL A O 1
ATOM 1271 N N . THR A 1 168 ? -5.552 -6.963 -8.417 1.00 82.94 168 THR A N 1
ATOM 1272 C CA . THR A 1 168 ? -6.480 -6.586 -7.335 1.00 82.94 168 THR A CA 1
ATOM 1273 C C . THR A 1 168 ? -7.921 -6.368 -7.790 1.00 82.94 168 THR A C 1
ATOM 1275 O O . THR A 1 168 ? -8.824 -6.545 -6.984 1.00 82.94 168 THR A O 1
ATOM 1278 N N . HIS A 1 169 ? -8.153 -5.958 -9.042 1.00 80.69 169 HIS A N 1
ATOM 1279 C CA . HIS A 1 169 ? -9.483 -5.522 -9.495 1.00 80.69 169 HIS A CA 1
ATOM 1280 C C . HIS A 1 169 ? -10.114 -6.412 -10.570 1.00 80.69 169 HIS A C 1
ATOM 1282 O O . HIS A 1 169 ? -11.333 -6.387 -10.724 1.00 80.69 169 HIS A O 1
ATOM 1288 N N . ILE A 1 170 ? -9.311 -7.131 -11.361 1.00 77.69 170 ILE A N 1
ATOM 1289 C CA . ILE A 1 170 ? -9.792 -7.850 -12.553 1.00 77.69 170 ILE A CA 1
ATOM 1290 C C . ILE A 1 170 ? -9.705 -9.362 -12.380 1.00 77.69 170 ILE A C 1
ATOM 1292 O O . ILE A 1 170 ? -10.598 -10.075 -12.843 1.00 77.69 170 ILE A O 1
ATOM 1296 N N . LEU A 1 171 ? -8.656 -9.874 -11.729 1.00 72.00 171 LEU A N 1
ATOM 1297 C CA . LEU A 1 171 ? -8.659 -11.288 -11.367 1.00 72.00 171 LEU A CA 1
ATOM 1298 C C . LEU A 1 171 ? -9.810 -11.535 -10.378 1.00 72.00 171 LEU A C 1
ATOM 1300 O O . LEU A 1 171 ? -10.057 -10.675 -9.531 1.00 72.00 171 LEU A O 1
ATOM 1304 N N . PRO A 1 172 ? -10.526 -12.671 -10.487 1.00 58.72 172 PRO A N 1
ATOM 1305 C CA . PRO A 1 172 ? -11.578 -13.066 -9.556 1.00 58.72 172 PRO A CA 1
ATOM 1306 C C . PRO A 1 172 ? -10.926 -13.420 -8.221 1.00 58.72 172 PRO A C 1
ATOM 1308 O O . PRO A 1 172 ? -10.744 -14.582 -7.879 1.00 58.72 172 PRO A O 1
ATOM 1311 N N . ALA A 1 173 ? -10.456 -12.403 -7.523 1.00 52.62 173 ALA A N 1
ATOM 1312 C CA . ALA A 1 173 ? -9.790 -12.546 -6.262 1.00 52.62 173 ALA A CA 1
ATOM 1313 C C . ALA A 1 173 ? -10.829 -12.285 -5.176 1.00 52.62 173 ALA A C 1
ATOM 1315 O O . ALA A 1 173 ? -11.643 -11.362 -5.259 1.00 52.62 173 ALA A O 1
ATOM 1316 N N . GLU A 1 174 ? -10.820 -13.183 -4.199 1.00 56.50 174 GLU A N 1
ATOM 1317 C CA . GLU A 1 174 ? -11.520 -13.098 -2.926 1.00 56.50 174 GLU A CA 1
ATOM 1318 C C . GLU A 1 174 ? -11.468 -11.660 -2.381 1.00 56.50 174 GLU A C 1
ATOM 1320 O O . GLU A 1 174 ? -10.537 -10.915 -2.686 1.00 56.50 174 GLU A O 1
ATOM 1325 N N . ALA A 1 175 ? -12.456 -11.258 -1.576 1.00 57.88 175 ALA A N 1
ATOM 1326 C CA . ALA A 1 175 ? -12.647 -9.880 -1.097 1.00 57.88 175 ALA A CA 1
ATOM 1327 C C . ALA A 1 175 ? -11.411 -9.220 -0.425 1.00 57.88 175 ALA A C 1
ATOM 1329 O O . ALA A 1 175 ? -11.425 -8.014 -0.187 1.00 57.88 175 ALA A O 1
ATOM 1330 N N . ASP A 1 176 ? -10.338 -9.985 -0.202 1.00 66.94 176 ASP A N 1
ATOM 1331 C CA . ASP A 1 176 ? -9.077 -9.610 0.433 1.00 66.94 176 ASP A CA 1
ATOM 1332 C C . ASP A 1 176 ? -7.849 -9.652 -0.507 1.00 66.94 176 ASP A C 1
ATOM 1334 O O . ASP A 1 176 ? -6.710 -9.775 -0.049 1.00 66.94 176 ASP A O 1
ATOM 1338 N N . ALA A 1 177 ? -8.043 -9.553 -1.827 1.00 66.88 177 ALA A N 1
ATOM 1339 C CA . ALA A 1 177 ? -6.959 -9.579 -2.812 1.00 66.88 177 ALA A CA 1
ATOM 1340 C C . ALA A 1 177 ? -5.840 -8.562 -2.502 1.00 66.88 177 ALA A C 1
ATOM 1342 O O . ALA A 1 177 ? -6.015 -7.342 -2.589 1.00 66.88 177 ALA A O 1
ATOM 1343 N N . VAL A 1 178 ? -4.652 -9.065 -2.161 1.00 79.00 178 VAL A N 1
ATOM 1344 C CA . VAL A 1 178 ? -3.479 -8.236 -1.862 1.00 79.00 178 VAL A CA 1
ATOM 1345 C C . VAL A 1 178 ? -2.889 -7.687 -3.167 1.00 79.00 178 VAL A C 1
ATOM 1347 O O . VAL A 1 178 ? -2.862 -8.363 -4.192 1.00 79.00 178 VAL A O 1
ATOM 1350 N N . PHE A 1 179 ? -2.390 -6.445 -3.141 1.00 83.06 179 PHE A N 1
ATOM 1351 C CA . PHE A 1 179 ? -1.640 -5.866 -4.260 1.00 83.06 179 PHE A CA 1
ATOM 1352 C C . PHE A 1 179 ? -0.379 -6.696 -4.546 1.00 83.06 179 PHE A C 1
ATOM 1354 O O . PHE A 1 179 ? 0.633 -6.552 -3.857 1.00 83.06 179 PHE A O 1
ATOM 1361 N N . GLU A 1 180 ? -0.448 -7.538 -5.577 1.00 84.88 180 GLU A N 1
ATOM 1362 C CA . GLU A 1 180 ? 0.626 -8.440 -5.993 1.00 84.88 180 GLU A CA 1
ATOM 1363 C C . GLU A 1 180 ? 0.913 -8.280 -7.492 1.00 84.88 180 GLU A C 1
ATOM 1365 O O . GLU A 1 180 ? 0.193 -8.806 -8.338 1.00 84.88 180 GLU A O 1
ATOM 1370 N N . PRO A 1 181 ? 1.946 -7.513 -7.863 1.00 84.56 181 PRO A N 1
ATOM 1371 C CA . PRO A 1 181 ? 2.293 -7.318 -9.261 1.00 84.56 181 PRO A CA 1
ATOM 1372 C C . PRO A 1 181 ? 2.905 -8.584 -9.868 1.00 84.56 181 PRO A C 1
ATOM 1374 O O . PRO A 1 181 ? 3.776 -9.228 -9.282 1.00 84.56 181 PRO A O 1
ATOM 1377 N N . SER A 1 182 ? 2.488 -8.911 -11.092 1.00 87.44 182 SER A N 1
ATOM 1378 C CA . SER A 1 182 ? 3.009 -10.066 -11.825 1.00 87.44 182 SER A CA 1
ATOM 1379 C C . SER A 1 182 ? 4.394 -9.769 -12.399 1.00 87.44 182 SER A C 1
ATOM 1381 O O . SER A 1 182 ? 4.543 -9.002 -13.352 1.00 87.44 182 SER A O 1
ATOM 1383 N N . PHE A 1 183 ? 5.416 -10.430 -11.851 1.00 87.00 183 PHE A N 1
ATOM 1384 C CA . PHE A 1 183 ? 6.793 -10.317 -12.335 1.00 87.00 183 PHE A CA 1
ATOM 1385 C C . PHE A 1 183 ? 6.930 -10.697 -13.819 1.00 87.00 183 PHE A C 1
ATOM 1387 O O . PHE A 1 183 ? 7.622 -10.010 -14.567 1.00 87.00 183 PHE A O 1
ATOM 1394 N N . LEU A 1 184 ? 6.224 -11.740 -14.272 1.00 87.50 184 LEU A N 1
ATOM 1395 C CA . LEU A 1 184 ? 6.245 -12.160 -15.678 1.00 87.50 184 LEU A CA 1
ATOM 1396 C C . LEU A 1 184 ? 5.656 -11.092 -16.607 1.00 87.50 184 LEU A C 1
ATOM 1398 O O . LEU A 1 184 ? 6.207 -10.842 -17.678 1.00 87.50 184 LEU A O 1
ATOM 1402 N N . ALA A 1 185 ? 4.573 -10.430 -16.193 1.00 86.06 185 ALA A N 1
ATOM 1403 C CA . ALA A 1 185 ? 3.980 -9.350 -16.975 1.00 86.06 185 ALA A CA 1
ATOM 1404 C C . ALA A 1 185 ? 4.882 -8.104 -17.007 1.00 86.06 185 ALA A C 1
ATOM 1406 O O . ALA A 1 185 ? 4.997 -7.467 -18.053 1.00 86.06 185 ALA A O 1
ATOM 1407 N N . ILE A 1 186 ? 5.577 -7.793 -15.904 1.00 87.06 186 ILE A N 1
ATOM 1408 C CA . ILE A 1 186 ? 6.590 -6.725 -15.873 1.00 87.06 186 ILE A CA 1
ATOM 1409 C C . ILE A 1 186 ? 7.737 -7.044 -16.840 1.00 87.06 186 ILE A C 1
ATOM 1411 O O . ILE A 1 186 ? 8.115 -6.185 -17.634 1.00 87.06 186 ILE A O 1
ATOM 1415 N N . LEU A 1 187 ? 8.272 -8.270 -16.817 1.00 88.31 187 LEU A N 1
ATOM 1416 C CA 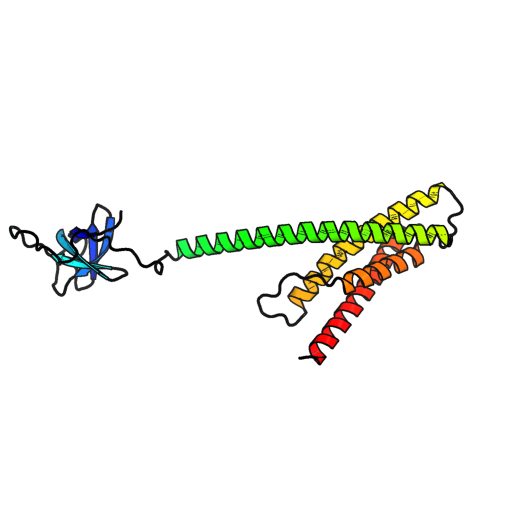. LEU A 1 187 ? 9.334 -8.689 -17.737 1.00 88.31 187 LEU A CA 1
ATOM 1417 C C . LEU A 1 187 ? 8.904 -8.565 -19.199 1.00 88.31 187 LEU A C 1
ATOM 1419 O O . LEU A 1 187 ? 9.625 -7.978 -20.003 1.00 88.31 187 LEU A O 1
ATOM 1423 N N . ALA A 1 188 ? 7.725 -9.085 -19.540 1.00 90.31 188 ALA A N 1
ATOM 1424 C CA . ALA A 1 188 ? 7.212 -9.016 -20.902 1.00 90.31 188 ALA A CA 1
ATOM 1425 C C . ALA A 1 188 ? 6.997 -7.569 -21.357 1.00 90.31 188 ALA A C 1
ATOM 1427 O O . ALA A 1 188 ? 7.388 -7.213 -22.468 1.00 90.31 188 ALA A O 1
ATOM 1428 N N . GLY A 1 189 ? 6.445 -6.714 -20.492 1.00 85.00 189 GLY A N 1
ATOM 1429 C CA . GLY A 1 189 ? 6.297 -5.297 -20.803 1.00 85.00 189 GLY A CA 1
ATOM 1430 C C . GLY A 1 189 ? 7.640 -4.584 -20.982 1.00 85.00 189 GLY A C 1
ATOM 1431 O O . GLY A 1 189 ? 7.787 -3.783 -21.897 1.00 85.00 189 GLY A O 1
ATOM 1432 N N . LEU A 1 190 ? 8.670 -4.922 -20.200 1.00 87.94 190 LEU A N 1
ATOM 1433 C CA . LEU A 1 190 ? 10.013 -4.363 -20.395 1.00 87.94 190 LEU A CA 1
ATOM 1434 C C . LEU A 1 190 ? 10.655 -4.794 -21.717 1.00 87.94 190 LEU A C 1
ATOM 1436 O O . LEU A 1 190 ? 11.298 -3.974 -22.372 1.00 87.94 190 LEU A O 1
ATOM 1440 N N . VAL A 1 191 ? 10.435 -6.039 -22.148 1.00 90.56 191 VAL A N 1
ATOM 1441 C CA . VAL A 1 191 ? 10.822 -6.489 -23.495 1.00 90.56 191 VAL A CA 1
ATOM 1442 C C . VAL A 1 191 ? 10.084 -5.673 -24.558 1.00 90.56 191 VAL A C 1
ATOM 1444 O O . VAL A 1 191 ? 10.706 -5.186 -25.500 1.00 90.56 191 VAL A O 1
ATOM 1447 N N . GLY A 1 192 ? 8.780 -5.451 -24.380 1.00 87.25 192 GLY A N 1
ATOM 1448 C CA . GLY A 1 192 ? 7.998 -4.598 -25.271 1.00 87.25 192 GLY A CA 1
ATOM 1449 C C . GLY A 1 192 ? 8.512 -3.154 -25.325 1.00 87.25 192 GLY A C 1
ATOM 1450 O O . GLY A 1 192 ? 8.655 -2.594 -26.410 1.00 87.25 192 GLY A O 1
ATOM 1451 N N . ALA A 1 193 ? 8.868 -2.571 -24.177 1.00 86.81 193 ALA A N 1
ATOM 1452 C CA . ALA A 1 193 ? 9.452 -1.233 -24.093 1.00 86.81 193 ALA A CA 1
ATOM 1453 C C . ALA A 1 193 ? 10.776 -1.139 -24.860 1.00 86.81 193 ALA A C 1
ATOM 1455 O O . ALA A 1 193 ? 10.980 -0.195 -25.620 1.00 86.81 193 ALA A O 1
ATOM 1456 N N . ALA A 1 194 ? 11.649 -2.136 -24.696 1.00 87.38 194 ALA A N 1
ATOM 1457 C CA . ALA A 1 194 ? 12.911 -2.220 -25.419 1.00 87.38 194 ALA A CA 1
ATOM 1458 C C . ALA A 1 194 ? 12.691 -2.287 -26.939 1.00 87.38 194 ALA A C 1
ATOM 1460 O O . ALA A 1 194 ? 13.332 -1.545 -27.682 1.00 87.38 194 ALA A O 1
ATOM 1461 N N . LEU A 1 195 ? 11.753 -3.117 -27.406 1.00 89.31 195 LEU A N 1
ATOM 1462 C CA . LEU A 1 195 ? 11.412 -3.214 -28.828 1.00 89.31 195 LEU A CA 1
ATOM 1463 C C . LEU A 1 195 ? 10.866 -1.891 -29.380 1.00 89.31 195 LEU A C 1
ATOM 1465 O O . LEU A 1 195 ? 11.340 -1.417 -30.412 1.00 89.31 195 LEU A O 1
ATOM 1469 N N . GLY A 1 196 ? 9.914 -1.266 -28.680 1.00 86.25 196 GLY A N 1
ATOM 1470 C CA . GLY A 1 196 ? 9.334 0.015 -29.093 1.00 86.25 196 GLY A CA 1
ATOM 1471 C C . GLY A 1 196 ? 10.367 1.144 -29.156 1.00 86.25 196 GLY A C 1
ATOM 1472 O O . GLY A 1 196 ? 10.335 1.950 -30.092 1.00 86.25 196 GLY A O 1
ATOM 1473 N N . PHE A 1 197 ? 11.320 1.150 -28.217 1.00 87.25 197 PHE A N 1
ATOM 1474 C CA . PHE A 1 197 ? 12.464 2.057 -28.223 1.00 87.25 197 PHE A CA 1
ATOM 1475 C C . PHE A 1 197 ? 13.309 1.863 -29.480 1.00 87.25 197 PHE A C 1
ATOM 1477 O O . PHE A 1 197 ? 13.528 2.817 -30.221 1.00 87.25 197 PHE A O 1
ATOM 1484 N N . TRP A 1 198 ? 13.728 0.628 -29.768 1.00 85.56 198 TRP A N 1
ATOM 1485 C CA . TRP A 1 198 ? 14.574 0.324 -30.924 1.00 85.56 198 TRP A CA 1
ATOM 1486 C C . TRP A 1 198 ? 13.923 0.664 -32.258 1.00 85.56 198 TRP A C 1
ATOM 1488 O O . TRP A 1 198 ? 14.583 1.232 -33.125 1.00 85.56 198 TRP A O 1
ATOM 1498 N N . MET A 1 199 ? 12.629 0.379 -32.410 1.00 88.19 199 MET A N 1
ATOM 1499 C CA . MET A 1 199 ? 11.896 0.668 -33.645 1.00 88.19 199 MET A CA 1
ATOM 1500 C C . MET A 1 199 ? 11.901 2.156 -34.012 1.00 88.19 199 MET A C 1
ATOM 1502 O O . MET A 1 199 ? 11.810 2.487 -35.190 1.00 88.19 199 MET A O 1
ATOM 1506 N N . ASN A 1 200 ? 12.005 3.047 -33.022 1.00 88.56 200 ASN A N 1
ATOM 1507 C CA . ASN A 1 200 ? 11.846 4.484 -33.232 1.00 88.56 200 ASN A CA 1
ATOM 1508 C C . ASN A 1 200 ? 13.050 5.314 -32.789 1.00 88.56 200 ASN A C 1
ATOM 1510 O O . ASN A 1 200 ? 13.038 6.525 -32.989 1.00 88.56 200 ASN A O 1
ATOM 1514 N N . PHE A 1 201 ? 14.102 4.714 -32.229 1.00 83.19 201 PHE A N 1
ATOM 1515 C CA . PHE A 1 201 ? 15.265 5.460 -31.743 1.00 83.19 201 PHE A CA 1
ATOM 1516 C C . PHE A 1 201 ? 15.915 6.301 -32.848 1.00 83.19 201 PHE A C 1
ATOM 1518 O O . PHE A 1 201 ? 16.233 7.469 -32.635 1.00 83.19 201 PHE A O 1
ATOM 1525 N N . ALA A 1 202 ? 16.018 5.742 -34.058 1.00 82.25 202 ALA A N 1
ATOM 1526 C CA . ALA A 1 202 ? 16.580 6.427 -35.221 1.00 82.25 202 ALA A CA 1
ATOM 1527 C C . ALA A 1 202 ? 15.787 7.676 -35.655 1.00 82.25 202 ALA A C 1
ATOM 1529 O O . ALA A 1 202 ? 16.321 8.504 -36.387 1.00 82.25 202 ALA A O 1
ATOM 1530 N N . SER A 1 203 ? 14.534 7.839 -35.207 1.00 85.88 203 SER A N 1
ATOM 1531 C CA . SER A 1 203 ? 13.746 9.042 -35.505 1.00 85.88 203 SER A CA 1
ATOM 1532 C C . SER A 1 203 ? 14.279 10.294 -34.803 1.00 85.88 203 SER A C 1
ATOM 1534 O O . SER A 1 203 ? 13.997 11.403 -35.249 1.00 85.88 203 SER A O 1
ATOM 1536 N N . GLY A 1 204 ? 15.004 10.135 -33.687 1.00 81.19 204 GLY A N 1
ATOM 1537 C CA . GLY A 1 204 ? 15.435 11.243 -32.832 1.00 81.19 204 GLY A CA 1
ATOM 1538 C C . GLY A 1 204 ? 14.296 11.984 -32.115 1.00 81.19 204 GLY A C 1
ATOM 1539 O O . GLY A 1 204 ? 14.571 12.854 -31.290 1.00 81.19 204 GLY A O 1
ATOM 1540 N N . ASP A 1 205 ? 13.029 11.643 -32.380 1.00 88.69 205 ASP A N 1
ATOM 1541 C CA . ASP A 1 205 ? 11.873 12.255 -31.733 1.00 88.69 205 ASP A CA 1
ATOM 1542 C C . ASP A 1 205 ? 11.533 11.528 -30.429 1.00 88.69 205 ASP A C 1
ATOM 1544 O O . ASP A 1 205 ? 11.022 10.404 -30.408 1.00 88.69 205 ASP A O 1
ATOM 1548 N N . VAL A 1 206 ? 11.779 12.223 -29.321 1.00 84.31 206 VAL A N 1
ATOM 1549 C CA . VAL A 1 206 ? 11.529 11.733 -27.963 1.00 84.31 206 VAL A CA 1
ATOM 1550 C C . VAL A 1 206 ? 10.066 11.327 -27.768 1.00 84.31 206 VAL A C 1
ATOM 1552 O O . VAL A 1 206 ? 9.803 10.325 -27.100 1.00 84.31 206 VAL A O 1
ATOM 1555 N N . ASN A 1 207 ? 9.112 12.052 -28.365 1.00 86.31 207 ASN A N 1
ATOM 1556 C CA . ASN A 1 207 ? 7.688 11.752 -28.202 1.00 86.31 207 ASN A CA 1
ATOM 1557 C C . ASN A 1 207 ? 7.311 10.448 -28.904 1.00 86.31 207 ASN A C 1
ATOM 1559 O O . ASN A 1 207 ? 6.648 9.597 -28.308 1.00 86.31 207 ASN A O 1
ATOM 1563 N N . THR A 1 208 ? 7.776 10.263 -30.141 1.00 89.31 208 THR A N 1
ATOM 1564 C CA . THR A 1 208 ? 7.563 9.027 -30.900 1.00 89.31 208 THR A CA 1
ATOM 1565 C C . THR A 1 208 ? 8.195 7.831 -30.183 1.00 89.31 208 THR A C 1
ATOM 1567 O O . THR A 1 208 ? 7.529 6.814 -29.979 1.00 89.31 208 THR A O 1
ATOM 1570 N N . ILE A 1 209 ? 9.438 7.958 -29.710 1.00 85.12 209 ILE A N 1
ATOM 1571 C CA . ILE A 1 209 ? 10.122 6.897 -28.954 1.00 85.12 209 ILE A CA 1
ATOM 1572 C C . ILE A 1 209 ? 9.336 6.526 -27.689 1.00 85.12 209 ILE A C 1
ATOM 1574 O O . ILE A 1 209 ? 9.111 5.341 -27.427 1.00 85.12 209 ILE A O 1
ATOM 1578 N N . ALA A 1 210 ? 8.892 7.518 -26.911 1.00 82.50 210 ALA A N 1
ATOM 1579 C CA . ALA A 1 210 ? 8.138 7.292 -25.681 1.00 82.50 210 ALA A CA 1
ATOM 1580 C C . ALA A 1 210 ? 6.786 6.613 -25.949 1.00 82.50 210 ALA A C 1
ATOM 1582 O O . ALA A 1 210 ? 6.445 5.642 -25.270 1.00 82.50 210 ALA A O 1
ATOM 1583 N N . LEU A 1 211 ? 6.045 7.082 -26.959 1.00 91.00 211 LEU A N 1
ATOM 1584 C CA . LEU A 1 211 ? 4.736 6.542 -27.326 1.00 91.00 211 LEU A CA 1
ATOM 1585 C C . LEU A 1 211 ? 4.830 5.068 -27.736 1.00 91.00 211 LEU A C 1
ATOM 1587 O O . LEU A 1 211 ? 4.068 4.241 -27.234 1.00 91.00 211 LEU A O 1
ATOM 1591 N N . TRP A 1 212 ? 5.785 4.721 -28.602 1.00 91.81 212 TRP A N 1
ATOM 1592 C CA . TRP A 1 212 ? 5.966 3.343 -29.059 1.00 91.81 212 TRP A CA 1
ATOM 1593 C C . TRP A 1 212 ? 6.500 2.423 -27.965 1.00 91.81 212 TRP A C 1
ATOM 1595 O O . TRP A 1 212 ? 6.002 1.308 -27.812 1.00 91.81 212 TRP A O 1
ATOM 1605 N N . SER A 1 213 ? 7.455 2.891 -27.158 1.00 85.12 213 SER A N 1
ATOM 1606 C CA . SER A 1 213 ? 7.956 2.124 -26.010 1.00 85.12 213 SER A CA 1
ATOM 1607 C C . SER A 1 213 ? 6.826 1.814 -25.024 1.00 85.12 213 SER A C 1
ATOM 1609 O O . SER A 1 213 ? 6.678 0.674 -24.587 1.00 85.12 213 SER A O 1
ATOM 1611 N N . ALA A 1 214 ? 5.981 2.800 -24.711 1.00 84.19 214 ALA A N 1
ATOM 1612 C CA . ALA A 1 214 ? 4.831 2.606 -23.835 1.00 84.19 214 ALA A CA 1
ATOM 1613 C C . ALA A 1 214 ? 3.785 1.667 -24.459 1.00 84.19 214 ALA A C 1
ATOM 1615 O O . ALA A 1 214 ? 3.351 0.719 -23.807 1.00 84.19 214 ALA A O 1
ATOM 1616 N N . GLY A 1 215 ? 3.408 1.892 -25.721 1.00 87.75 215 GLY A N 1
ATOM 1617 C CA . GLY A 1 215 ? 2.384 1.103 -26.409 1.00 87.75 215 GLY A CA 1
ATOM 1618 C C . GLY A 1 215 ? 2.736 -0.383 -26.501 1.00 87.75 215 GLY A C 1
ATOM 1619 O O . GLY A 1 215 ? 1.932 -1.233 -26.116 1.00 87.75 215 GLY A O 1
ATOM 1620 N N . VAL A 1 216 ? 3.955 -0.706 -26.945 1.00 90.94 216 VAL A N 1
ATOM 1621 C CA . VAL A 1 216 ? 4.408 -2.102 -27.067 1.00 90.94 216 VAL A CA 1
ATOM 1622 C C . VAL A 1 216 ? 4.591 -2.740 -25.685 1.00 90.94 216 VAL A C 1
ATOM 1624 O O . VAL A 1 216 ? 4.217 -3.897 -25.490 1.00 90.94 216 VAL A O 1
ATOM 1627 N N . SER A 1 217 ? 5.080 -1.982 -24.698 1.00 88.69 217 SER A N 1
ATOM 1628 C CA . SER A 1 217 ? 5.181 -2.435 -23.305 1.00 88.69 217 SER A CA 1
ATOM 1629 C C . SER A 1 217 ? 3.833 -2.871 -22.728 1.00 88.69 217 SER A C 1
ATOM 1631 O O . SER A 1 217 ? 3.690 -3.996 -22.242 1.00 88.69 217 SER A O 1
ATOM 1633 N N . PHE A 1 218 ? 2.809 -2.020 -22.841 1.00 85.25 218 PHE A N 1
ATOM 1634 C CA . PHE A 1 218 ? 1.473 -2.350 -22.351 1.00 85.25 218 PHE A CA 1
ATOM 1635 C C . PHE A 1 218 ? 0.851 -3.525 -23.097 1.00 85.25 218 PHE A C 1
ATOM 1637 O O . PHE A 1 218 ? 0.232 -4.373 -22.459 1.00 85.25 218 PHE A O 1
ATOM 1644 N N . ALA A 1 219 ? 1.039 -3.614 -24.417 1.00 90.88 219 ALA A N 1
ATOM 1645 C CA . ALA A 1 219 ? 0.526 -4.731 -25.202 1.00 90.88 219 ALA A CA 1
ATOM 1646 C C . ALA A 1 219 ? 1.098 -6.073 -24.712 1.00 90.88 219 ALA A C 1
ATOM 164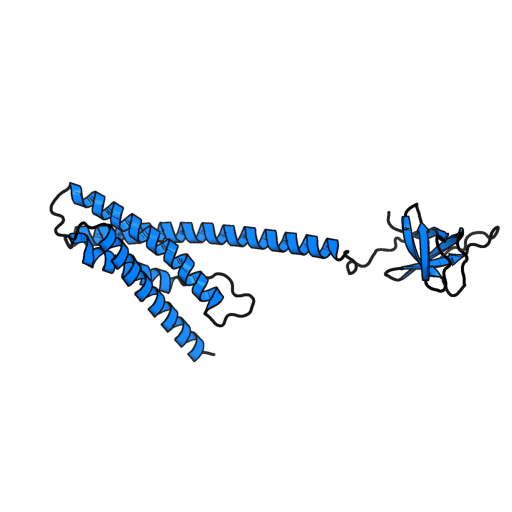8 O O . ALA A 1 219 ? 0.341 -7.004 -24.447 1.00 90.88 219 ALA A O 1
ATOM 1649 N N . PHE A 1 220 ? 2.416 -6.162 -24.509 1.00 89.81 220 PHE A N 1
ATOM 1650 C CA . PHE A 1 220 ? 3.059 -7.385 -24.017 1.00 89.81 220 PHE A CA 1
ATOM 1651 C C . PHE A 1 220 ? 2.616 -7.742 -22.595 1.00 89.81 220 PHE A C 1
ATOM 1653 O O . PHE A 1 220 ? 2.286 -8.898 -22.317 1.00 89.81 220 PHE A O 1
ATOM 1660 N N . ALA A 1 221 ? 2.569 -6.756 -21.698 1.00 84.38 221 ALA A N 1
ATOM 1661 C CA . ALA A 1 221 ? 2.117 -6.974 -20.330 1.00 84.38 221 ALA A CA 1
ATOM 1662 C C . ALA A 1 221 ? 0.654 -7.442 -20.279 1.00 84.38 221 ALA A C 1
ATOM 1664 O O . ALA A 1 221 ? 0.339 -8.391 -19.562 1.00 84.38 221 ALA A O 1
ATOM 1665 N N . ALA A 1 222 ? -0.227 -6.832 -21.078 1.00 85.44 222 ALA A N 1
ATOM 1666 C CA . ALA A 1 222 ? -1.633 -7.210 -21.174 1.00 85.44 222 ALA A CA 1
ATOM 1667 C C . ALA A 1 222 ? -1.813 -8.637 -21.709 1.00 85.44 222 ALA A C 1
ATOM 1669 O O . ALA A 1 222 ? -2.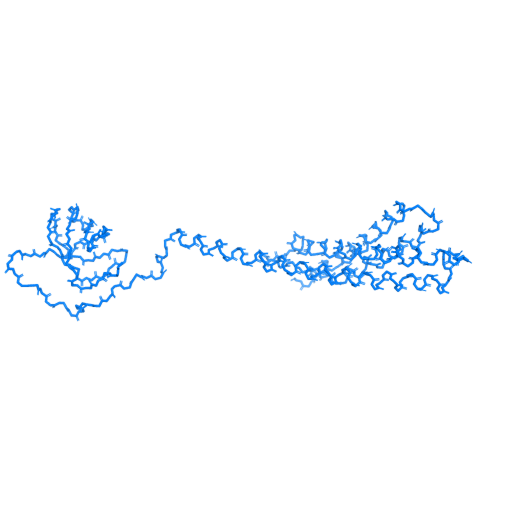613 -9.391 -21.158 1.00 85.44 222 ALA A O 1
ATOM 1670 N N . VAL A 1 223 ? -1.040 -9.036 -22.725 1.00 90.75 223 VAL A N 1
ATOM 1671 C CA . VAL A 1 223 ? -1.056 -10.407 -23.264 1.00 90.75 223 VAL A CA 1
ATOM 1672 C C . VAL A 1 223 ? -0.675 -11.415 -22.180 1.00 90.75 223 VAL A C 1
ATOM 1674 O O . VAL A 1 223 ? -1.395 -12.390 -21.976 1.00 90.75 223 VAL A O 1
ATOM 1677 N N . VAL A 1 224 ? 0.407 -11.173 -21.433 1.00 89.94 224 VAL A N 1
ATOM 1678 C CA . VAL A 1 224 ? 0.833 -12.082 -20.355 1.00 89.94 224 VAL A CA 1
ATOM 1679 C C . VAL A 1 224 ? -0.184 -12.129 -19.216 1.00 89.94 224 VAL A C 1
ATOM 1681 O O . VAL A 1 224 ? -0.486 -13.219 -18.726 1.00 89.94 224 VAL A O 1
ATOM 1684 N N . CYS A 1 225 ? -0.755 -10.990 -18.819 1.00 85.06 225 CYS A N 1
ATOM 1685 C CA . CYS A 1 225 ? -1.836 -10.950 -17.832 1.00 85.06 225 CYS A CA 1
ATOM 1686 C C . CYS A 1 225 ? -3.065 -11.743 -18.303 1.00 85.06 225 CYS A C 1
ATOM 1688 O O . CYS A 1 225 ? -3.597 -12.548 -17.542 1.00 85.06 225 CYS A O 1
ATOM 1690 N N . GLY A 1 226 ? -3.480 -11.572 -19.563 1.00 84.12 226 GLY A N 1
ATOM 1691 C CA . GLY A 1 226 ? -4.615 -12.284 -20.152 1.00 84.12 226 GLY A CA 1
ATOM 1692 C C . GLY A 1 226 ? -4.390 -13.793 -20.235 1.00 84.12 226 GLY A C 1
ATOM 1693 O O . GLY A 1 226 ? -5.252 -14.565 -19.823 1.00 84.12 226 GLY A O 1
ATOM 1694 N N . VAL A 1 227 ? -3.210 -14.230 -20.687 1.00 87.25 227 VAL A N 1
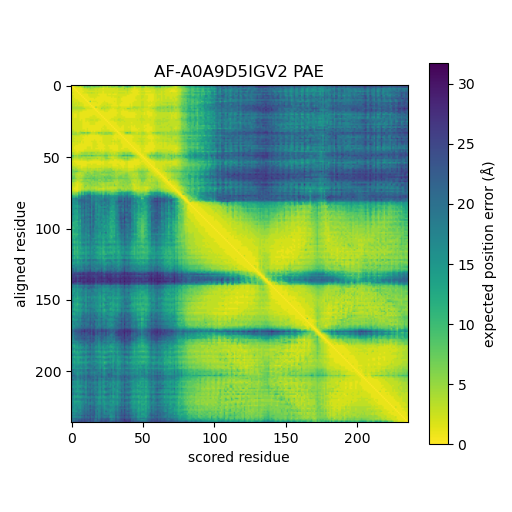ATOM 1695 C CA . VAL A 1 227 ? -2.843 -15.657 -20.717 1.00 87.25 227 VAL A CA 1
ATOM 1696 C C . VAL A 1 227 ? -2.819 -16.241 -19.306 1.00 87.25 227 VAL A C 1
ATOM 1698 O O . VAL A 1 227 ? -3.375 -17.313 -19.080 1.00 87.25 227 VAL A O 1
ATOM 1701 N N . SER A 1 228 ? -2.224 -15.527 -18.346 1.00 84.06 228 SER A N 1
ATOM 1702 C CA . SER A 1 228 ? -2.175 -15.969 -16.947 1.00 84.06 228 SER A CA 1
ATOM 1703 C C . SER A 1 228 ? -3.581 -16.149 -16.375 1.00 84.06 228 SER A C 1
ATOM 1705 O O . SER A 1 228 ? -3.853 -17.154 -15.727 1.00 84.06 228 SER A O 1
ATOM 1707 N N . TRP A 1 229 ? -4.493 -15.221 -16.669 1.00 82.50 229 TRP A N 1
ATOM 1708 C CA . TRP A 1 229 ? -5.889 -15.311 -16.248 1.00 82.50 229 TRP A CA 1
ATOM 1709 C C . TRP A 1 229 ? -6.609 -16.527 -16.842 1.00 82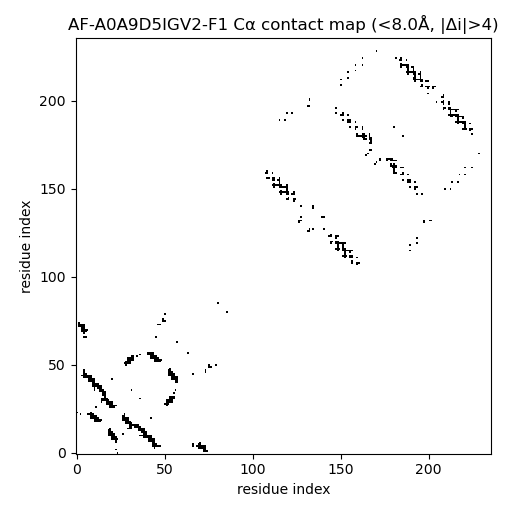.50 229 TRP A C 1
ATOM 1711 O O . TRP A 1 229 ? -7.225 -17.290 -16.100 1.00 82.50 229 TRP A O 1
ATOM 1721 N N . VAL A 1 230 ? -6.480 -16.759 -18.153 1.00 85.31 230 VAL A N 1
ATOM 1722 C CA . VAL A 1 230 ? -7.093 -17.918 -18.827 1.00 85.31 230 VAL A CA 1
ATOM 1723 C C . VAL A 1 230 ? -6.567 -19.239 -18.256 1.00 85.31 230 VAL A C 1
ATOM 1725 O O . VAL A 1 230 ? -7.346 -20.159 -18.018 1.00 85.31 230 VAL A O 1
ATOM 1728 N N . VAL A 1 231 ? -5.260 -19.335 -17.989 1.00 85.31 231 VAL A N 1
ATOM 1729 C CA . VAL A 1 231 ? -4.652 -20.534 -17.385 1.00 85.31 231 VAL A CA 1
ATOM 1730 C C . VAL A 1 231 ? -5.175 -20.778 -15.970 1.00 85.31 231 VAL A C 1
ATOM 1732 O O . VAL A 1 231 ? -5.415 -21.928 -15.609 1.00 85.31 231 VAL A O 1
ATOM 1735 N N . THR A 1 232 ? -5.368 -19.724 -15.175 1.00 82.56 232 THR A N 1
ATOM 1736 C CA . THR A 1 232 ? -5.942 -19.842 -13.828 1.00 82.56 232 THR A CA 1
ATOM 1737 C C . THR A 1 232 ? -7.389 -20.329 -13.882 1.00 82.56 232 THR A C 1
ATOM 1739 O O . THR A 1 232 ? -7.736 -21.246 -13.146 1.00 82.56 232 THR A O 1
ATOM 1742 N N . LEU A 1 233 ? -8.208 -19.791 -14.794 1.00 82.38 233 LEU A N 1
ATOM 1743 C CA . LEU A 1 233 ? -9.592 -20.244 -14.984 1.00 82.38 233 LEU A CA 1
ATOM 1744 C C . LEU A 1 233 ? -9.686 -21.702 -15.440 1.00 82.38 233 LEU A C 1
ATOM 1746 O O . LEU A 1 233 ? -10.596 -22.404 -15.032 1.00 82.38 233 LEU A O 1
ATOM 1750 N N . ALA A 1 234 ? -8.750 -22.176 -16.263 1.00 84.19 234 ALA A N 1
ATOM 1751 C CA . ALA A 1 234 ? -8.750 -23.560 -16.737 1.00 84.19 234 ALA A CA 1
ATOM 1752 C C . ALA A 1 234 ? -8.365 -24.593 -15.657 1.00 84.19 234 ALA A C 1
ATOM 1754 O O . ALA A 1 234 ? -8.487 -25.793 -15.897 1.00 84.19 234 ALA A O 1
ATOM 1755 N N . ARG A 1 235 ? -7.840 -24.149 -14.505 1.00 81.38 235 ARG A N 1
ATOM 1756 C CA . ARG A 1 235 ? -7.392 -25.016 -13.401 1.00 81.38 235 ARG A CA 1
ATOM 1757 C C . ARG A 1 235 ? -8.369 -25.088 -12.224 1.00 81.38 235 ARG A C 1
ATOM 1759 O O . ARG A 1 235 ? -8.170 -25.961 -11.382 1.00 81.38 235 ARG A O 1
ATOM 1766 N N . GLY A 1 236 ? -9.331 -24.167 -12.139 1.00 77.19 236 GLY A N 1
ATOM 1767 C CA . GLY A 1 236 ? -10.378 -24.142 -11.109 1.00 77.19 236 GLY A CA 1
ATOM 1768 C C . GLY A 1 236 ? -11.628 -24.863 -11.578 1.00 77.19 236 GLY A C 1
ATOM 1769 O O . GLY A 1 236 ? -12.186 -25.627 -10.763 1.00 77.19 236 GLY A O 1
#

Secondary structure (DSSP, 8-state):
---BTT-EEEESS-BSSEEEEEETTEEEEEEESSS-B-TT-EEEEEEEETTEEEEEEPPTTSPPP--TTTT-B-PPPGGG--HHHHHHHHHHHHHHHHHHHHHHHHHHHHHHHHHHHHHHHHHHHHHHHTTTT---STTHHHHHHHHHHHHHHHHHHHHHHHHHHHHHHTS---TT------HHHHHHHHHHHHHHHHHHHTT--HHHHHHHHHHHHHHHHHHHHHHHHHHHHTT-

Nearest PDB structures (foldseek):
  3wwv-assembly1_A-2  TM=9.634E-01  e=1.111E-05  Pyrococcus horikoshii OT3
  7uwa-assembly1_c  TM=2.941E-01  e=1.113E+00  Citrus x limon
  7kyb-assembly1_A  TM=3.649E-01  e=5.024E+00  Saccharomyces cerevisiae S288C
  3sxm-assembly1_B  TM=2.235E-01  e=5.024E+00  Thermotoga maritima